Protein AF-A0A8P4JY77-F1 (afdb_monomer)

pLDDT: mean 80.83, std 24.13, range [29.78, 98.88]

Organism: Dicentrarchus labrax (NCBI:txid13489)

Structure (mmCIF, N/CA/C/O backbone):
data_AF-A0A8P4JY77-F1
#
_entry.id   AF-A0A8P4JY77-F1
#
loop_
_atom_site.group_PDB
_atom_site.id
_atom_site.type_symbol
_atom_site.label_atom_id
_atom_site.label_alt_id
_atom_site.label_comp_id
_atom_site.label_asym_id
_atom_site.label_entity_id
_atom_site.label_seq_id
_atom_site.pdbx_PDB_ins_code
_atom_site.Cartn_x
_atom_site.Cartn_y
_atom_site.Cartn_z
_atom_site.occupancy
_atom_site.B_iso_or_equiv
_atom_site.auth_seq_id
_atom_site.auth_comp_id
_atom_site.auth_asym_id
_atom_site.auth_atom_id
_atom_site.pdbx_PDB_model_num
ATOM 1 N N . MET A 1 1 ? 42.150 36.068 51.572 1.00 40.19 1 MET A N 1
ATOM 2 C CA . MET A 1 1 ? 40.800 35.710 52.060 1.00 40.19 1 MET A CA 1
ATOM 3 C C . MET A 1 1 ? 40.036 35.076 50.903 1.00 40.19 1 MET A C 1
ATOM 5 O O . MET A 1 1 ? 40.040 35.679 49.844 1.00 40.19 1 MET A O 1
ATOM 9 N N . LEU A 1 2 ? 39.413 33.909 51.153 1.00 35.28 2 LEU A N 1
ATOM 10 C CA . LEU A 1 2 ? 38.403 33.189 50.334 1.00 35.28 2 LEU A CA 1
ATOM 11 C C . LEU A 1 2 ? 38.940 32.442 49.081 1.00 35.28 2 LEU A C 1
ATOM 13 O O . LEU A 1 2 ? 39.303 33.069 48.099 1.00 35.28 2 LEU A O 1
ATOM 17 N N . ARG A 1 3 ? 39.251 31.130 49.211 1.00 31.81 3 ARG A N 1
ATOM 18 C CA . ARG A 1 3 ? 38.499 29.912 48.753 1.00 31.81 3 ARG A CA 1
ATOM 19 C C . ARG A 1 3 ? 38.271 29.876 47.226 1.00 31.81 3 ARG A C 1
ATOM 21 O O . ARG A 1 3 ? 37.613 30.764 46.714 1.00 31.81 3 ARG A O 1
ATOM 28 N N . GLN A 1 4 ? 38.763 28.890 46.462 1.00 36.75 4 GLN A N 1
ATOM 29 C CA . GLN A 1 4 ? 38.420 27.448 46.483 1.00 36.75 4 GLN A CA 1
ATOM 30 C C . GLN A 1 4 ? 39.545 26.546 45.885 1.00 36.75 4 GLN A C 1
ATOM 32 O O . GLN A 1 4 ? 40.323 27.035 45.066 1.00 36.75 4 GLN A O 1
ATOM 37 N N . PRO A 1 5 ? 39.605 25.242 46.244 1.00 40.28 5 PRO A N 1
ATOM 38 C CA . PRO A 1 5 ? 40.368 24.174 45.569 1.00 40.28 5 PRO A CA 1
ATOM 39 C C . PRO A 1 5 ? 39.476 23.502 44.484 1.00 40.28 5 PRO A C 1
ATOM 41 O O . PRO A 1 5 ? 38.327 23.892 44.332 1.00 40.28 5 PRO A O 1
ATOM 44 N N . SER A 1 6 ? 39.836 22.515 43.665 1.00 32.78 6 SER A N 1
ATOM 45 C CA . SER A 1 6 ? 40.925 21.535 43.616 1.00 32.78 6 SER A CA 1
ATOM 46 C C . SER A 1 6 ? 41.030 21.003 42.185 1.00 32.78 6 SER A C 1
ATOM 48 O O . SER A 1 6 ? 40.034 20.840 41.481 1.00 32.78 6 SER A O 1
ATOM 50 N N . THR A 1 7 ? 42.258 20.686 41.812 1.00 34.75 7 THR A N 1
ATOM 51 C CA . THR A 1 7 ? 42.681 19.982 40.610 1.00 34.75 7 THR A CA 1
ATOM 52 C C . THR A 1 7 ? 42.229 18.521 40.564 1.00 34.75 7 THR A C 1
ATOM 54 O O . THR A 1 7 ? 42.202 17.822 41.572 1.00 34.75 7 THR A O 1
ATOM 57 N N . ASN A 1 8 ? 41.959 18.098 39.332 1.00 34.25 8 ASN A N 1
ATOM 58 C CA . ASN A 1 8 ? 42.071 16.762 38.750 1.00 34.25 8 ASN A CA 1
ATOM 59 C C . ASN A 1 8 ? 43.043 15.807 39.477 1.00 34.25 8 ASN A C 1
ATOM 61 O O . ASN A 1 8 ? 44.207 16.169 39.646 1.00 34.25 8 ASN A O 1
ATOM 65 N N . ILE A 1 9 ? 42.606 14.582 39.800 1.00 30.89 9 ILE A N 1
ATOM 66 C CA . ILE A 1 9 ? 43.494 13.419 39.977 1.00 30.89 9 ILE A CA 1
ATOM 67 C C . ILE A 1 9 ? 42.785 12.164 39.446 1.00 30.89 9 ILE A C 1
ATOM 69 O O . ILE A 1 9 ? 41.729 11.767 39.933 1.00 30.89 9 ILE A O 1
ATOM 73 N N . TYR A 1 10 ? 43.410 11.556 38.441 1.00 29.78 10 TYR A N 1
ATOM 74 C CA . TYR A 1 10 ? 43.212 10.183 37.985 1.00 29.78 10 TYR A CA 1
ATOM 75 C C . TYR A 1 10 ? 44.018 9.252 38.901 1.00 29.78 10 TYR A C 1
ATOM 77 O O . TYR A 1 10 ? 45.207 9.505 39.079 1.00 29.78 10 TYR A O 1
ATOM 85 N N . SER A 1 11 ? 43.428 8.164 39.400 1.00 31.08 11 SER A N 1
ATOM 86 C CA . SER A 1 11 ? 44.141 6.889 39.597 1.00 31.08 11 SER A CA 1
ATOM 87 C C . SER A 1 11 ? 43.175 5.765 39.987 1.00 31.08 11 SER A C 1
ATOM 89 O O . SER A 1 11 ? 42.566 5.809 41.052 1.00 31.08 11 SER A O 1
ATOM 91 N N . ASP A 1 12 ? 43.070 4.788 39.089 1.00 34.31 12 ASP A N 1
ATOM 92 C CA . ASP A 1 12 ? 43.033 3.339 39.322 1.00 34.31 12 ASP A CA 1
ATOM 93 C C . ASP A 1 12 ? 42.360 2.757 40.578 1.00 34.31 12 ASP A C 1
ATOM 95 O O . ASP A 1 12 ? 42.829 2.887 41.708 1.00 34.31 12 ASP A O 1
ATOM 99 N N . SER A 1 13 ? 41.337 1.933 40.341 1.00 32.25 13 SER A N 1
ATOM 100 C CA . SER A 1 13 ? 41.157 0.655 41.051 1.00 32.25 13 SER A CA 1
ATOM 101 C C . SER A 1 13 ? 40.191 -0.230 40.267 1.00 32.25 13 SER A C 1
ATOM 103 O O . SER A 1 13 ? 38.975 -0.215 40.445 1.00 32.25 13 SER A O 1
ATOM 105 N N . ASN A 1 14 ? 40.768 -1.010 39.360 1.00 35.00 14 ASN A N 1
ATOM 106 C CA . ASN A 1 14 ? 40.122 -2.139 38.717 1.00 35.00 14 ASN A CA 1
ATOM 107 C C . ASN A 1 14 ? 40.290 -3.354 39.647 1.00 35.00 14 ASN A C 1
ATOM 109 O O . ASN A 1 14 ? 41.398 -3.877 39.762 1.00 35.00 14 ASN A O 1
ATOM 113 N N . GLN A 1 15 ? 39.231 -3.800 40.333 1.00 35.06 15 GLN A N 1
ATOM 114 C CA . GLN A 1 15 ? 39.244 -5.116 40.980 1.00 35.06 15 GLN A CA 1
ATOM 115 C C . GLN A 1 15 ? 37.841 -5.751 41.049 1.00 35.06 15 GLN A C 1
ATOM 117 O O . GLN A 1 15 ? 36.968 -5.316 41.790 1.00 35.06 15 GLN A O 1
ATOM 122 N N . GLU A 1 16 ? 37.690 -6.808 40.245 1.00 35.12 16 GLU A N 1
ATOM 123 C CA . GLU A 1 16 ? 36.755 -7.940 40.348 1.00 35.12 16 GLU A CA 1
ATOM 124 C C . GLU A 1 16 ? 35.234 -7.678 40.409 1.00 35.12 16 GLU A C 1
ATOM 126 O O . GLU A 1 16 ? 34.596 -7.786 41.454 1.00 35.12 16 GLU A O 1
ATOM 131 N N . LEU A 1 17 ? 34.599 -7.552 39.237 1.00 34.88 17 LEU A N 1
ATOM 132 C CA . LEU A 1 17 ? 33.196 -7.950 39.060 1.00 34.88 17 LEU A CA 1
ATOM 133 C C . LEU A 1 17 ? 33.128 -9.457 38.772 1.00 34.88 17 LEU A C 1
ATOM 135 O O . LEU A 1 17 ? 33.241 -9.897 37.628 1.00 34.88 17 LEU A O 1
ATOM 139 N N . ARG A 1 18 ? 32.945 -10.264 39.822 1.00 35.47 18 ARG A N 1
ATOM 140 C CA . ARG A 1 18 ? 32.553 -11.672 39.675 1.00 35.47 18 ARG A CA 1
ATOM 141 C C . ARG A 1 18 ? 31.059 -11.749 39.364 1.00 35.47 18 ARG A C 1
ATOM 143 O O . ARG A 1 18 ? 30.228 -11.251 40.118 1.00 35.47 18 ARG A O 1
ATOM 150 N N . HIS A 1 19 ? 30.735 -12.400 38.252 1.00 43.53 19 HIS A N 1
ATOM 151 C CA . HIS A 1 19 ? 29.379 -12.769 37.861 1.00 43.53 19 HIS A CA 1
ATOM 152 C C . HIS A 1 19 ? 28.729 -13.678 38.915 1.00 43.53 19 HIS A C 1
ATOM 154 O O . HIS A 1 19 ? 29.210 -14.782 39.164 1.00 43.53 19 HIS A O 1
ATOM 160 N N . LEU A 1 20 ? 27.602 -13.245 39.482 1.00 38.75 20 LEU A N 1
ATOM 161 C CA . LEU A 1 20 ? 26.658 -14.115 40.185 1.00 38.75 20 LEU A CA 1
ATOM 162 C C . LEU A 1 20 ? 25.374 -14.222 39.347 1.00 38.75 20 LEU A C 1
ATOM 164 O O . LEU A 1 20 ? 24.858 -13.192 38.902 1.00 38.75 20 LEU A O 1
ATOM 168 N N . PRO A 1 21 ? 24.852 -15.435 39.094 1.00 40.44 21 PRO A N 1
ATOM 169 C CA . PRO A 1 21 ? 23.632 -15.614 38.324 1.00 40.44 21 PRO A CA 1
ATOM 170 C C . PRO A 1 21 ? 22.421 -15.181 39.159 1.00 40.44 21 PRO A C 1
ATOM 172 O O . PRO A 1 21 ? 22.172 -15.708 40.241 1.00 40.44 21 PRO A O 1
ATOM 175 N N . MET A 1 22 ? 21.645 -14.230 38.639 1.00 44.88 22 MET A N 1
ATOM 176 C CA . MET A 1 22 ? 20.305 -13.929 39.144 1.00 44.88 22 MET A CA 1
ATOM 177 C C . MET A 1 22 ? 19.385 -15.107 38.812 1.00 44.88 22 MET A C 1
ATOM 179 O O . MET A 1 22 ? 18.996 -15.293 37.659 1.00 44.88 22 MET A O 1
ATOM 183 N N . THR A 1 23 ? 19.059 -15.928 39.809 1.00 53.56 23 THR A N 1
ATOM 184 C CA . THR A 1 23 ? 18.056 -16.989 39.671 1.00 53.56 23 THR A CA 1
ATOM 185 C C . THR A 1 23 ? 16.639 -16.417 39.775 1.00 53.56 23 THR A C 1
ATOM 187 O O . THR A 1 23 ? 16.399 -15.384 40.405 1.00 53.56 23 THR A O 1
ATOM 190 N N . CYS A 1 24 ? 15.694 -17.117 39.140 1.00 47.47 24 CYS A N 1
ATOM 191 C CA . CYS A 1 24 ? 14.278 -16.756 38.984 1.00 47.47 24 CYS A CA 1
ATOM 192 C C . CYS A 1 24 ? 13.539 -16.477 40.315 1.00 47.47 24 CYS A C 1
ATOM 194 O O . CYS A 1 24 ? 12.505 -15.810 40.329 1.00 47.47 24 CYS A O 1
ATOM 196 N N . ASP A 1 25 ? 14.096 -16.920 41.442 1.00 45.31 25 ASP A N 1
ATOM 197 C CA . ASP A 1 25 ? 13.466 -16.853 42.763 1.00 45.31 25 ASP A CA 1
ATOM 198 C C . ASP A 1 25 ? 13.405 -15.432 43.351 1.00 45.31 25 ASP A C 1
ATOM 200 O O . ASP A 1 25 ? 12.504 -15.117 44.131 1.00 45.31 25 ASP A O 1
ATOM 204 N N . HIS A 1 26 ? 14.297 -14.525 42.935 1.00 45.84 26 HIS A N 1
ATOM 205 C CA . HIS A 1 26 ? 14.316 -13.150 43.456 1.00 45.84 26 HIS A CA 1
ATOM 206 C C . HIS A 1 26 ? 13.181 -12.266 42.904 1.00 45.84 26 HIS A C 1
ATOM 208 O O . HIS A 1 26 ? 12.737 -11.337 43.580 1.00 45.84 26 HIS A O 1
ATOM 214 N N . LEU A 1 27 ? 12.651 -12.574 41.714 1.00 49.12 27 LEU A N 1
ATOM 215 C CA . LEU A 1 27 ? 11.509 -11.852 41.135 1.00 49.12 27 LEU A CA 1
ATOM 216 C C . LEU A 1 27 ? 10.183 -12.225 41.817 1.00 49.12 27 LEU A C 1
ATOM 218 O O . LEU A 1 27 ? 9.314 -11.368 41.990 1.00 49.12 27 LEU A O 1
ATOM 222 N N . ALA A 1 28 ? 10.042 -13.475 42.265 1.00 48.69 28 ALA A N 1
ATOM 223 C CA . ALA A 1 28 ? 8.848 -13.938 42.970 1.00 48.69 28 ALA A CA 1
ATOM 224 C C . ALA A 1 28 ? 8.685 -13.260 44.344 1.00 48.69 28 ALA A C 1
ATOM 226 O O . ALA A 1 28 ? 7.575 -12.882 44.723 1.00 48.69 28 ALA A O 1
ATOM 227 N N . ALA A 1 29 ? 9.791 -13.028 45.061 1.00 47.81 29 ALA A N 1
ATOM 228 C CA . ALA A 1 29 ? 9.774 -12.355 46.361 1.00 47.81 29 ALA A CA 1
ATOM 229 C C . ALA A 1 29 ? 9.393 -10.863 46.257 1.00 47.81 29 ALA A C 1
ATOM 231 O O . ALA A 1 29 ? 8.623 -10.362 47.081 1.00 47.81 29 ALA A O 1
ATOM 232 N N . ALA A 1 30 ? 9.859 -10.165 45.214 1.00 47.31 30 ALA A N 1
ATOM 233 C CA . ALA A 1 30 ? 9.509 -8.763 44.966 1.00 47.31 30 ALA A CA 1
ATOM 234 C C . ALA A 1 30 ? 8.025 -8.582 44.583 1.00 47.31 30 ALA A C 1
ATOM 236 O O . ALA A 1 30 ? 7.381 -7.626 45.019 1.00 47.31 30 ALA A O 1
ATOM 237 N N . LEU A 1 31 ? 7.453 -9.530 43.830 1.00 49.31 31 LEU A N 1
ATOM 238 C CA . LEU A 1 31 ? 6.024 -9.544 43.496 1.00 49.31 31 LEU A CA 1
ATOM 239 C C . LEU A 1 31 ? 5.143 -9.908 44.702 1.00 49.31 31 LEU A C 1
ATOM 241 O O . LEU A 1 31 ? 4.069 -9.332 44.871 1.00 49.31 31 LEU A O 1
ATOM 245 N N . GLY A 1 32 ? 5.604 -10.810 45.574 1.00 45.75 32 GLY A N 1
ATOM 246 C CA . GLY A 1 32 ? 4.870 -11.221 46.774 1.00 45.75 32 GLY A CA 1
ATOM 247 C C . GLY A 1 32 ? 4.683 -10.099 47.802 1.00 45.75 32 GLY A C 1
ATOM 248 O O . GLY A 1 32 ? 3.614 -9.983 48.401 1.00 45.75 32 GLY A O 1
ATOM 249 N N . TYR A 1 33 ? 5.681 -9.225 47.974 1.00 40.34 33 TYR A N 1
ATOM 250 C CA . TYR A 1 33 ? 5.621 -8.153 48.977 1.00 40.34 33 TYR A CA 1
ATOM 251 C C . TYR A 1 33 ? 4.754 -6.958 48.537 1.00 40.34 33 TYR A C 1
ATOM 253 O O . TYR A 1 33 ? 4.095 -6.331 49.367 1.00 40.34 33 TYR A O 1
ATOM 261 N N . TYR A 1 34 ? 4.668 -6.682 47.230 1.00 39.00 34 TYR A N 1
ATOM 262 C CA . TYR A 1 34 ? 3.860 -5.579 46.684 1.00 39.00 34 TYR A CA 1
ATOM 263 C C . TYR A 1 34 ? 2.340 -5.837 46.761 1.00 39.00 34 TYR A C 1
ATOM 265 O O . TYR A 1 34 ? 1.532 -4.910 46.716 1.00 39.00 34 TYR A O 1
ATOM 273 N N . ILE A 1 35 ? 1.920 -7.099 46.908 1.00 46.00 35 ILE A N 1
ATOM 274 C CA . ILE A 1 35 ? 0.499 -7.484 46.958 1.00 46.00 35 ILE A CA 1
ATOM 275 C C . ILE A 1 35 ? -0.110 -7.274 48.360 1.00 46.00 35 ILE A C 1
ATOM 277 O O . ILE A 1 35 ? -1.325 -7.075 48.463 1.00 46.00 35 ILE A O 1
ATOM 281 N N . SER A 1 36 ? 0.714 -7.253 49.416 1.00 40.62 36 SER A N 1
ATOM 282 C CA . SER A 1 36 ? 0.267 -7.265 50.820 1.00 40.62 36 SER A CA 1
ATOM 283 C C . SER A 1 36 ? -0.286 -5.921 51.327 1.00 40.62 36 SER A C 1
ATOM 285 O O . SER A 1 36 ? -1.186 -5.903 52.163 1.00 40.62 36 SER A O 1
ATOM 287 N N . THR A 1 37 ? 0.178 -4.778 50.809 1.00 37.84 37 THR A N 1
ATOM 288 C CA . THR A 1 37 ? -0.091 -3.471 51.448 1.00 37.84 37 THR A CA 1
ATOM 289 C C . THR A 1 37 ? -1.206 -2.628 50.823 1.00 37.84 37 THR A C 1
ATOM 291 O O . THR A 1 37 ? -1.661 -1.683 51.458 1.00 37.84 37 THR A O 1
ATOM 294 N N . ASN A 1 38 ? -1.732 -2.976 49.643 1.00 39.03 38 ASN A N 1
ATOM 295 C CA . ASN A 1 38 ? -2.816 -2.215 49.002 1.00 39.03 38 ASN A CA 1
ATOM 296 C C . ASN A 1 38 ? -4.164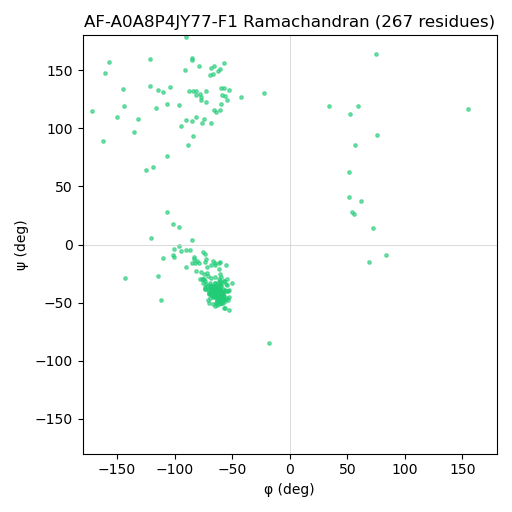 -2.949 49.079 1.00 39.03 38 ASN A C 1
ATOM 298 O O . ASN A 1 38 ? -4.657 -3.518 48.102 1.00 39.03 38 ASN A O 1
ATOM 302 N N . SER A 1 39 ? -4.775 -2.919 50.265 1.00 39.78 39 SER A N 1
ATOM 303 C CA . SER A 1 39 ? -6.190 -3.242 50.467 1.00 39.78 39 SER A CA 1
ATOM 304 C C . SER A 1 39 ? -7.035 -1.978 50.281 1.00 39.78 39 SER A C 1
ATOM 306 O O . SER A 1 39 ? -7.374 -1.302 51.249 1.00 39.78 39 SER A O 1
ATOM 308 N N . ILE A 1 40 ? -7.399 -1.666 49.036 1.00 44.53 40 ILE A N 1
ATOM 309 C CA . ILE A 1 40 ? -8.434 -0.670 48.729 1.00 44.53 40 ILE A CA 1
ATOM 310 C C . ILE A 1 40 ? -9.579 -1.401 48.027 1.00 44.53 40 ILE A C 1
ATOM 312 O O . ILE A 1 40 ? -9.399 -2.005 46.970 1.00 44.53 40 ILE A O 1
ATOM 316 N N . ARG A 1 41 ? -10.759 -1.389 48.659 1.00 42.03 41 ARG A N 1
ATOM 317 C CA . ARG A 1 41 ? -11.999 -1.931 48.094 1.00 42.03 41 ARG A CA 1
ATOM 318 C C . ARG A 1 41 ? -12.395 -1.090 46.881 1.00 42.03 41 ARG A C 1
ATOM 320 O O . ARG A 1 41 ? -12.739 0.076 47.038 1.00 42.03 41 ARG A O 1
ATOM 327 N N . VAL A 1 42 ? -12.401 -1.699 45.699 1.00 45.88 42 VAL A N 1
ATOM 328 C CA . VAL A 1 42 ? -13.070 -1.165 44.506 1.00 45.88 42 VAL A CA 1
ATOM 329 C C . VAL A 1 42 ? -14.209 -2.120 44.146 1.00 45.88 42 VAL A C 1
ATOM 331 O O . VAL A 1 42 ? -14.050 -3.338 44.186 1.00 45.88 42 VAL A O 1
ATOM 334 N N . ASN A 1 43 ? -15.378 -1.540 43.886 1.00 45.00 43 ASN A N 1
ATOM 335 C CA . ASN A 1 43 ? -16.679 -2.177 43.694 1.00 45.00 43 ASN A CA 1
ATOM 336 C C . ASN A 1 43 ? -16.673 -3.464 42.840 1.00 45.00 43 ASN A C 1
ATOM 338 O O . ASN A 1 43 ? -16.264 -3.458 41.683 1.00 45.00 43 ASN A O 1
ATOM 342 N N . GLY A 1 44 ? -17.248 -4.536 43.394 1.00 50.06 44 GLY A N 1
ATOM 343 C CA . GLY A 1 44 ? -18.026 -5.559 42.675 1.00 50.06 44 GLY A CA 1
ATOM 344 C C . GLY A 1 44 ? -17.329 -6.522 41.702 1.00 50.06 44 GLY A C 1
ATOM 345 O O . GLY A 1 44 ? -17.927 -7.545 41.381 1.00 50.06 44 GLY A O 1
ATOM 346 N N . ARG A 1 45 ? -16.094 -6.275 41.254 1.00 55.09 45 ARG A N 1
ATOM 347 C CA . ARG A 1 45 ? -15.305 -7.234 40.457 1.00 55.09 45 ARG A CA 1
ATOM 348 C C . ARG A 1 45 ? -14.192 -7.833 41.310 1.00 55.09 45 ARG A C 1
ATOM 350 O O . ARG A 1 45 ? -13.345 -7.119 41.839 1.00 55.09 45 ARG A O 1
ATOM 357 N N . THR A 1 46 ? -14.190 -9.156 41.454 1.00 54.12 46 THR A N 1
ATOM 358 C CA . THR A 1 46 ? -13.164 -9.901 42.195 1.00 54.12 46 THR A CA 1
ATOM 359 C C . THR A 1 46 ? -11.782 -9.575 41.619 1.00 54.12 46 THR A C 1
ATOM 361 O O . THR A 1 46 ? -11.575 -9.699 40.414 1.00 54.12 46 THR A O 1
ATOM 364 N N . ARG A 1 47 ? -10.820 -9.177 42.465 1.00 61.16 47 ARG A N 1
ATOM 365 C CA . ARG A 1 47 ? -9.452 -8.762 42.075 1.00 61.16 47 ARG A CA 1
ATOM 366 C C . ARG A 1 47 ? -8.764 -9.768 41.136 1.00 61.16 47 ARG A C 1
ATOM 368 O O . ARG A 1 47 ? -8.062 -9.351 40.226 1.00 61.16 47 ARG A O 1
ATOM 375 N N . MET A 1 48 ? -9.048 -11.064 41.300 1.00 60.16 48 MET A N 1
ATOM 376 C CA . MET A 1 48 ? -8.579 -12.138 40.413 1.00 60.16 48 MET A CA 1
ATOM 377 C C . MET A 1 48 ? -9.109 -12.034 38.973 1.00 60.16 48 MET A C 1
ATOM 379 O O . MET A 1 48 ? -8.349 -12.238 38.030 1.00 60.16 48 MET A O 1
ATOM 383 N N . ALA A 1 49 ? -10.385 -11.684 38.786 1.00 57.50 49 ALA A N 1
ATOM 384 C CA . ALA A 1 49 ? -10.977 -11.512 37.460 1.00 57.50 49 ALA A CA 1
ATOM 385 C C . ALA A 1 49 ? -10.353 -10.310 36.738 1.00 57.50 49 ALA A C 1
ATOM 387 O O . ALA A 1 49 ? -9.957 -10.436 35.587 1.00 57.50 49 ALA A O 1
ATOM 388 N N . ALA A 1 50 ? -10.147 -9.194 37.448 1.00 60.84 50 ALA A N 1
ATOM 389 C CA . ALA A 1 50 ? -9.455 -8.028 36.899 1.00 60.84 50 ALA A CA 1
ATOM 390 C C . ALA A 1 50 ? -7.992 -8.341 36.526 1.00 60.84 50 ALA A C 1
ATOM 392 O O . ALA A 1 50 ? -7.517 -7.919 35.473 1.00 60.84 50 ALA A O 1
ATOM 393 N N . THR A 1 51 ? -7.274 -9.124 37.341 1.00 60.28 51 THR A N 1
ATOM 394 C CA . THR A 1 51 ? -5.901 -9.547 37.012 1.00 60.28 51 THR A CA 1
ATOM 395 C C . THR A 1 51 ? -5.846 -10.518 35.833 1.00 60.28 51 THR A C 1
ATOM 397 O O . THR A 1 51 ? -4.938 -10.411 35.015 1.00 60.28 51 THR A O 1
ATOM 400 N N . MET A 1 52 ? -6.815 -11.432 35.702 1.00 60.34 52 MET A N 1
ATOM 401 C CA . MET A 1 52 ? -6.891 -12.362 34.568 1.00 60.34 52 MET A CA 1
ATOM 402 C C . MET A 1 52 ? -7.293 -11.652 33.270 1.00 60.34 52 MET A C 1
ATOM 404 O O . MET A 1 52 ? -6.712 -11.932 32.228 1.00 60.34 52 MET A O 1
ATOM 408 N N . GLU A 1 53 ? -8.217 -10.692 33.336 1.00 67.12 53 GLU A N 1
ATOM 409 C CA . GLU A 1 53 ? -8.615 -9.837 32.209 1.00 67.12 53 GLU A CA 1
ATOM 410 C C . GLU A 1 53 ? -7.438 -8.970 31.732 1.00 67.12 53 GLU A C 1
ATOM 412 O O . GLU A 1 53 ? -7.170 -8.879 30.535 1.00 67.12 53 GLU A O 1
ATOM 417 N N . THR A 1 54 ? -6.648 -8.433 32.668 1.00 69.62 54 THR A N 1
ATOM 418 C CA . THR A 1 54 ? -5.420 -7.684 32.353 1.00 69.62 54 THR A CA 1
ATOM 419 C C . THR A 1 54 ? -4.345 -8.587 31.733 1.00 69.62 54 THR A C 1
ATOM 421 O O . THR A 1 54 ? -3.730 -8.216 30.736 1.00 69.62 54 THR A O 1
ATOM 424 N N . ALA A 1 55 ? -4.131 -9.793 32.272 1.00 64.62 55 ALA A N 1
ATOM 425 C CA . ALA A 1 55 ? -3.152 -10.746 31.741 1.00 64.62 55 ALA A CA 1
ATOM 426 C C . ALA A 1 55 ? -3.532 -11.266 30.342 1.00 64.62 55 ALA A C 1
ATOM 428 O O . ALA A 1 55 ? -2.671 -11.355 29.465 1.00 64.62 55 ALA A O 1
ATOM 429 N N . ALA A 1 56 ? -4.818 -11.548 30.107 1.00 70.81 56 ALA A N 1
ATOM 430 C CA . ALA A 1 56 ? -5.339 -11.901 28.788 1.00 70.81 56 ALA A CA 1
ATOM 431 C C . ALA A 1 56 ? -5.187 -10.735 27.797 1.00 70.81 56 ALA A C 1
ATOM 433 O O . ALA A 1 56 ? -4.746 -10.944 26.670 1.00 70.81 56 ALA A O 1
ATOM 434 N N . GLY A 1 57 ? -5.454 -9.498 28.233 1.00 77.69 57 GLY A N 1
ATOM 435 C CA . GLY A 1 57 ? -5.229 -8.294 27.428 1.00 77.69 57 GLY A CA 1
ATOM 436 C C . GLY A 1 57 ? -3.765 -8.114 27.008 1.00 77.69 57 GLY A C 1
ATOM 437 O O . GLY A 1 57 ? -3.488 -7.858 25.837 1.00 77.69 57 GLY A O 1
ATOM 438 N N . VAL A 1 58 ? -2.815 -8.318 27.928 1.00 80.25 58 VAL A N 1
ATOM 439 C CA . VAL A 1 58 ? -1.372 -8.261 27.623 1.00 80.25 58 VAL A CA 1
ATOM 440 C C . VAL A 1 58 ? -0.958 -9.382 26.665 1.00 80.25 58 VAL A C 1
ATOM 442 O O . VAL A 1 58 ? -0.194 -9.138 25.730 1.00 80.25 58 VAL A O 1
ATOM 445 N N . SER A 1 59 ? -1.478 -10.598 26.857 1.00 87.50 59 SER A N 1
ATOM 446 C CA . SER A 1 59 ? -1.204 -11.732 25.967 1.00 87.50 59 SER A CA 1
ATOM 447 C C . SER A 1 59 ? -1.718 -11.481 24.543 1.00 87.50 59 SER A C 1
ATOM 449 O O . SER A 1 59 ? -0.971 -11.687 23.584 1.00 87.50 59 SER A O 1
ATOM 451 N N . ASN A 1 60 ? -2.935 -10.946 24.401 1.00 93.56 60 ASN A N 1
ATOM 452 C CA . ASN A 1 60 ? -3.524 -10.616 23.103 1.00 93.56 60 ASN A CA 1
ATOM 453 C C . ASN A 1 60 ? -2.768 -9.487 22.393 1.00 93.56 60 ASN A C 1
ATOM 455 O O . ASN A 1 60 ? -2.479 -9.600 21.204 1.00 93.56 60 ASN A O 1
ATOM 459 N N . MET A 1 61 ? -2.374 -8.436 23.119 1.00 94.62 61 MET A N 1
ATOM 460 C CA . MET A 1 61 ? -1.565 -7.354 22.551 1.00 94.62 61 MET A CA 1
ATOM 461 C C . MET A 1 61 ? -0.203 -7.866 22.066 1.00 94.62 61 MET A C 1
ATOM 463 O O . MET A 1 61 ? 0.240 -7.526 20.972 1.00 94.62 61 MET A O 1
ATOM 467 N N . LEU A 1 62 ? 0.458 -8.736 22.838 1.00 95.94 62 LEU A N 1
ATOM 468 C CA . LEU A 1 62 ? 1.708 -9.359 22.401 1.00 95.94 62 LEU A CA 1
ATOM 469 C C . LEU A 1 62 ? 1.502 -10.223 21.148 1.00 95.94 62 LEU A C 1
ATOM 471 O O . LEU A 1 62 ? 2.350 -10.214 20.257 1.00 95.94 62 LEU A O 1
ATOM 475 N N . GLN A 1 63 ? 0.390 -10.957 21.064 1.00 97.44 63 GLN A N 1
ATOM 476 C CA . GLN A 1 63 ? 0.050 -11.745 19.881 1.00 97.44 63 GLN A CA 1
ATOM 477 C C . GLN A 1 63 ? -0.174 -10.853 18.653 1.00 97.44 63 GLN A C 1
ATOM 479 O O . GLN A 1 63 ? 0.377 -11.142 17.593 1.00 97.44 63 GLN A O 1
ATOM 484 N N . PHE A 1 64 ? -0.900 -9.744 18.805 1.00 97.88 64 PHE A N 1
ATOM 485 C CA . PHE A 1 64 ? -1.087 -8.742 17.754 1.00 97.88 64 PHE A CA 1
ATOM 486 C C . PHE A 1 64 ? 0.258 -8.203 17.247 1.00 97.88 64 PHE A C 1
ATOM 488 O O . PHE A 1 64 ? 0.538 -8.249 16.050 1.00 97.88 64 PHE A O 1
ATOM 495 N N . MET A 1 65 ? 1.152 -7.806 18.159 1.00 98.06 65 MET A N 1
ATOM 496 C CA . MET A 1 65 ? 2.491 -7.317 17.806 1.00 98.06 65 MET A CA 1
ATOM 497 C C . MET A 1 65 ? 3.341 -8.380 17.091 1.00 98.06 65 MET A C 1
ATOM 499 O O . MET A 1 65 ? 4.080 -8.065 16.157 1.00 98.06 65 MET A O 1
ATOM 503 N N . LYS A 1 66 ? 3.234 -9.654 17.492 1.00 98.12 66 LYS A N 1
ATOM 504 C CA . LYS A 1 66 ? 3.921 -10.774 16.825 1.00 98.12 66 LYS A CA 1
ATOM 505 C C . LYS A 1 66 ? 3.393 -11.041 15.418 1.00 98.12 66 LYS A C 1
ATOM 507 O O . LYS A 1 66 ? 4.187 -11.434 14.561 1.00 98.12 66 LYS A O 1
ATOM 512 N N . LEU A 1 67 ? 2.089 -10.870 15.198 1.00 98.38 67 LEU A N 1
ATOM 513 C CA . LEU A 1 67 ? 1.467 -11.020 13.886 1.00 98.38 67 LEU A CA 1
ATOM 514 C C . LEU A 1 67 ? 1.893 -9.883 12.957 1.00 98.38 67 LEU A C 1
ATOM 516 O O . LEU A 1 67 ? 2.460 -10.167 11.911 1.00 98.38 67 LEU A O 1
ATOM 520 N N . ILE A 1 68 ? 1.789 -8.620 13.381 1.00 97.69 68 ILE A N 1
ATOM 521 C CA . ILE A 1 68 ? 2.313 -7.484 12.599 1.00 97.69 68 ILE A CA 1
ATOM 522 C C . ILE A 1 68 ? 3.804 -7.664 12.294 1.00 97.69 68 ILE A C 1
ATOM 524 O O . ILE A 1 68 ? 4.258 -7.414 11.182 1.00 97.69 68 ILE A O 1
ATOM 528 N N . GLY A 1 69 ? 4.584 -8.173 13.253 1.00 98.62 69 GLY A N 1
ATOM 529 C CA . GLY A 1 69 ? 5.999 -8.476 13.047 1.00 98.62 69 GLY A CA 1
ATOM 530 C C . GLY A 1 69 ? 6.289 -9.512 11.949 1.00 98.62 69 GLY A C 1
ATOM 531 O O . GLY A 1 69 ? 7.440 -9.611 11.521 1.00 98.62 69 GLY A O 1
ATOM 532 N N . GLN A 1 70 ? 5.297 -10.281 11.483 1.00 98.69 70 GLN A N 1
ATOM 533 C CA . GLN A 1 70 ? 5.448 -11.169 10.324 1.00 98.69 70 GLN A CA 1
ATOM 534 C C . GLN A 1 70 ? 5.612 -10.387 9.019 1.00 98.69 70 GLN A C 1
ATOM 536 O O . GLN A 1 70 ? 6.324 -10.875 8.150 1.00 98.69 70 GLN A O 1
ATOM 541 N N . LEU A 1 71 ? 5.052 -9.175 8.900 1.00 98.75 71 LEU A N 1
ATOM 542 C CA . LEU A 1 71 ? 5.130 -8.352 7.681 1.00 98.75 71 LEU A CA 1
ATOM 543 C C . LEU A 1 71 ? 6.574 -8.067 7.259 1.00 98.75 71 LEU A C 1
ATOM 545 O O . LEU A 1 71 ? 6.873 -8.057 6.074 1.00 98.75 71 LEU A O 1
ATOM 549 N N . LYS A 1 72 ? 7.497 -7.979 8.225 1.00 98.75 72 LYS A N 1
ATOM 550 C CA . LYS A 1 72 ? 8.950 -7.847 7.997 1.00 98.75 72 LYS A CA 1
ATOM 551 C C . LYS A 1 72 ? 9.575 -9.026 7.247 1.00 98.75 72 LYS A C 1
ATOM 553 O O . LYS A 1 72 ? 10.729 -8.966 6.840 1.00 98.75 72 LYS A O 1
ATOM 558 N N . ARG A 1 73 ? 8.859 -10.147 7.168 1.00 98.62 73 ARG A N 1
ATOM 559 C CA . ARG A 1 73 ? 9.277 -11.403 6.536 1.00 98.62 73 ARG A CA 1
ATOM 560 C C . ARG A 1 73 ? 8.344 -11.822 5.402 1.00 98.62 73 ARG A C 1
ATOM 562 O O . ARG A 1 73 ? 8.541 -12.904 4.858 1.00 98.62 73 ARG A O 1
ATOM 569 N N . VAL A 1 74 ? 7.366 -10.989 5.048 1.00 98.62 74 VAL A N 1
ATOM 570 C CA . VAL A 1 74 ? 6.572 -11.143 3.828 1.00 98.62 74 VAL A CA 1
ATOM 571 C C . VAL A 1 74 ? 7.244 -10.275 2.763 1.00 98.62 74 VAL A C 1
ATOM 573 O O . VAL A 1 74 ? 7.140 -9.052 2.850 1.00 98.62 74 VAL A O 1
ATOM 576 N N . PRO A 1 75 ? 8.015 -10.854 1.826 1.00 98.62 75 PRO A N 1
ATOM 577 C CA . PRO A 1 75 ? 8.549 -10.088 0.709 1.00 98.62 75 PRO A CA 1
ATOM 578 C C . PRO A 1 75 ? 7.411 -9.691 -0.232 1.00 98.62 75 PRO A C 1
ATOM 580 O O . PRO A 1 75 ? 6.495 -10.487 -0.439 1.00 98.62 75 PRO A O 1
ATOM 583 N N . ARG A 1 76 ? 7.500 -8.510 -0.846 1.00 98.69 76 ARG A N 1
ATOM 584 C CA . ARG A 1 76 ? 6.535 -8.089 -1.871 1.00 98.69 76 ARG A CA 1
ATOM 585 C C . ARG A 1 76 ? 6.629 -9.012 -3.096 1.00 98.69 76 ARG A C 1
ATOM 587 O O . ARG A 1 76 ? 7.653 -9.071 -3.788 1.00 98.69 76 ARG A O 1
ATOM 594 N N . THR A 1 77 ? 5.566 -9.766 -3.351 1.00 98.44 77 THR A N 1
ATOM 595 C CA . THR A 1 77 ? 5.477 -10.885 -4.298 1.00 98.44 77 THR A CA 1
ATOM 596 C C . THR A 1 77 ? 5.739 -10.442 -5.734 1.00 98.44 77 THR A C 1
ATOM 598 O O . THR A 1 77 ? 6.392 -11.166 -6.491 1.00 98.44 77 THR A O 1
ATOM 601 N N . GLY A 1 78 ? 5.324 -9.225 -6.107 1.00 98.00 78 GLY A N 1
ATOM 602 C CA . GLY A 1 78 ? 5.621 -8.648 -7.423 1.00 98.00 78 GLY A CA 1
ATOM 603 C C . GLY A 1 78 ? 7.119 -8.672 -7.755 1.00 98.00 78 GLY A C 1
ATOM 604 O O . GLY A 1 78 ? 7.513 -9.121 -8.834 1.00 98.00 78 GLY A O 1
ATOM 605 N N . TRP A 1 79 ? 7.967 -8.290 -6.798 1.00 98.69 79 TRP A N 1
ATOM 606 C CA . TRP A 1 79 ? 9.425 -8.280 -6.953 1.00 98.69 79 TRP A CA 1
ATOM 607 C C . TRP A 1 79 ? 10.026 -9.686 -6.932 1.00 98.69 79 TRP A C 1
ATOM 609 O O . TRP A 1 79 ? 10.920 -9.989 -7.729 1.00 98.69 79 TRP A O 1
ATOM 619 N N . VAL A 1 80 ? 9.500 -10.571 -6.075 1.00 98.44 80 VAL A N 1
ATOM 620 C CA . VAL A 1 80 ? 9.896 -11.990 -6.023 1.00 98.44 80 VAL A CA 1
ATOM 621 C C . VAL A 1 80 ? 9.704 -12.643 -7.392 1.00 98.44 80 VAL A C 1
ATOM 623 O O . VAL A 1 80 ? 10.618 -13.288 -7.909 1.00 98.44 80 VAL A O 1
ATOM 626 N N . TYR A 1 81 ? 8.550 -12.421 -8.024 1.00 98.25 81 TYR A N 1
ATOM 627 C CA . TYR A 1 81 ? 8.228 -12.970 -9.343 1.00 98.25 81 TYR A CA 1
ATOM 628 C C . TYR A 1 81 ? 9.056 -12.381 -10.481 1.00 98.25 81 TYR A C 1
ATOM 630 O O . TYR A 1 81 ? 9.128 -12.986 -11.547 1.00 98.25 81 TYR A O 1
ATOM 638 N N . ARG A 1 82 ? 9.695 -11.227 -10.276 1.00 98.25 82 ARG A N 1
ATOM 639 C CA . ARG A 1 82 ? 10.652 -10.632 -11.221 1.00 98.25 82 ARG A CA 1
ATOM 640 C C . ARG A 1 82 ? 12.103 -10.848 -10.820 1.00 98.25 82 ARG A C 1
ATOM 642 O O . ARG A 1 82 ? 12.982 -10.152 -11.325 1.00 98.25 82 ARG A O 1
ATOM 649 N N . ASN A 1 83 ? 12.350 -11.814 -9.934 1.00 98.25 83 ASN A N 1
ATOM 650 C CA . ASN A 1 83 ? 13.678 -12.235 -9.499 1.00 98.25 83 ASN A CA 1
ATOM 651 C C . ASN A 1 83 ? 14.554 -11.087 -8.965 1.00 98.25 83 ASN A C 1
ATOM 653 O O . ASN A 1 83 ? 15.780 -11.172 -9.045 1.00 98.25 83 ASN A O 1
ATOM 657 N N . VAL A 1 84 ? 13.937 -10.035 -8.414 1.00 98.38 84 VAL A N 1
ATOM 658 C CA . VAL A 1 84 ? 14.659 -8.951 -7.736 1.00 98.38 84 VAL A CA 1
ATOM 659 C C . VAL A 1 84 ? 15.451 -9.541 -6.573 1.00 98.38 84 VAL A C 1
ATOM 661 O O . VAL A 1 84 ? 14.943 -10.360 -5.799 1.00 98.38 84 VAL A O 1
ATOM 664 N N . LYS A 1 85 ? 16.715 -9.142 -6.435 1.00 97.00 85 LYS A N 1
ATOM 665 C CA . LYS A 1 85 ? 17.550 -9.612 -5.323 1.00 97.00 85 LYS A CA 1
ATOM 666 C C . LYS A 1 85 ? 17.179 -8.884 -4.036 1.00 97.00 85 LYS A C 1
ATOM 668 O O . LYS A 1 85 ? 17.268 -7.667 -3.980 1.00 97.00 85 LYS A O 1
ATOM 673 N N . LYS A 1 86 ? 16.886 -9.647 -2.974 1.00 97.50 86 LYS A N 1
ATOM 674 C CA . LYS A 1 86 ? 16.505 -9.116 -1.647 1.00 97.50 86 LYS A CA 1
ATOM 675 C C . LYS A 1 86 ? 15.358 -8.091 -1.763 1.00 97.50 86 LYS A C 1
ATOM 677 O O . LYS A 1 86 ? 15.566 -6.924 -1.437 1.00 97.50 86 LYS A O 1
ATOM 682 N N . PRO A 1 87 ? 14.184 -8.521 -2.256 1.00 98.50 87 PRO A N 1
ATOM 683 C CA . PRO A 1 87 ? 13.041 -7.629 -2.374 1.00 98.50 87 PRO A CA 1
ATOM 684 C C . PRO A 1 87 ? 12.639 -7.093 -0.998 1.00 98.50 87 PRO A C 1
ATOM 686 O O . PRO A 1 87 ? 12.846 -7.760 0.021 1.00 98.50 87 PRO A O 1
ATOM 689 N N . GLU A 1 88 ? 12.070 -5.894 -0.992 1.00 98.75 88 GLU A N 1
ATOM 690 C CA . GLU A 1 88 ? 11.528 -5.247 0.195 1.00 98.75 88 GLU A CA 1
ATOM 691 C C . GLU A 1 88 ? 10.454 -6.115 0.862 1.00 98.75 88 GLU A C 1
ATOM 693 O O . GLU A 1 88 ? 9.806 -6.962 0.228 1.00 98.75 88 GLU A O 1
ATOM 698 N N . SER A 1 89 ? 10.254 -5.890 2.156 1.00 98.88 89 SER A N 1
ATOM 699 C CA . SER A 1 89 ? 9.125 -6.452 2.884 1.00 98.88 89 SER A CA 1
ATOM 700 C C . SER A 1 89 ? 7.877 -5.580 2.736 1.00 98.88 89 SER A C 1
ATOM 702 O O . SER A 1 89 ? 7.973 -4.376 2.510 1.00 98.88 89 SER A O 1
ATOM 704 N N . VAL A 1 90 ? 6.694 -6.150 2.968 1.00 98.81 90 VAL A N 1
ATOM 705 C CA . VAL A 1 90 ? 5.428 -5.388 3.018 1.00 98.81 90 VAL A CA 1
ATOM 706 C C . VAL A 1 90 ? 5.497 -4.245 4.041 1.00 98.81 90 VAL A C 1
ATOM 708 O O . VAL A 1 90 ? 4.947 -3.166 3.836 1.00 98.81 90 VAL A O 1
ATOM 711 N N . SER A 1 91 ? 6.225 -4.435 5.147 1.00 98.75 91 SER A N 1
ATOM 712 C CA . SER A 1 91 ? 6.416 -3.356 6.122 1.00 98.75 91 SER A CA 1
ATOM 713 C C . SER A 1 91 ? 7.330 -2.222 5.645 1.00 98.75 91 SER A C 1
ATOM 715 O O . SER A 1 91 ? 7.154 -1.103 6.123 1.00 98.75 91 SER A O 1
ATOM 717 N N . ASP A 1 92 ? 8.279 -2.479 4.739 1.00 98.88 92 ASP A N 1
ATOM 718 C CA . ASP A 1 92 ? 9.123 -1.425 4.152 1.00 98.88 92 ASP A CA 1
ATOM 719 C C . ASP A 1 92 ? 8.282 -0.534 3.224 1.00 98.88 92 ASP A C 1
ATOM 721 O O . ASP A 1 92 ? 8.286 0.691 3.378 1.00 98.88 92 ASP A O 1
ATOM 725 N N . HIS A 1 93 ? 7.463 -1.166 2.376 1.00 98.88 93 HIS A N 1
ATOM 726 C CA . HIS A 1 93 ? 6.473 -0.517 1.514 1.00 98.88 93 HIS A CA 1
ATOM 727 C C . HIS A 1 93 ? 5.543 0.416 2.315 1.00 98.88 93 HIS A C 1
ATOM 729 O O . HIS A 1 93 ? 5.496 1.631 2.092 1.00 98.88 93 HIS A O 1
ATOM 735 N N . MET A 1 94 ? 4.866 -0.118 3.342 1.00 98.81 94 MET A N 1
ATOM 736 C CA . MET A 1 94 ? 3.960 0.680 4.181 1.00 98.81 94 MET A CA 1
ATOM 737 C C . MET A 1 94 ? 4.679 1.806 4.939 1.00 98.81 94 MET A C 1
ATOM 739 O O . MET A 1 94 ? 4.101 2.874 5.159 1.00 98.81 94 MET A O 1
ATOM 743 N N . TYR A 1 95 ? 5.939 1.599 5.341 1.00 98.88 95 TYR A N 1
ATOM 744 C CA . TYR A 1 95 ? 6.733 2.647 5.980 1.00 98.88 95 TYR A CA 1
ATOM 745 C C . TYR A 1 95 ? 6.958 3.827 5.031 1.00 98.88 95 TYR A C 1
ATOM 747 O O . TYR A 1 95 ? 6.690 4.972 5.411 1.00 98.88 95 TYR A O 1
ATOM 755 N N . ARG A 1 96 ? 7.399 3.576 3.792 1.00 98.81 96 ARG A N 1
ATOM 756 C CA . ARG A 1 96 ? 7.628 4.661 2.832 1.00 98.81 96 ARG A CA 1
ATOM 757 C C . ARG A 1 96 ? 6.323 5.354 2.441 1.00 98.81 96 ARG A C 1
ATOM 759 O O . ARG A 1 96 ? 6.306 6.580 2.377 1.00 98.81 96 ARG A O 1
ATOM 766 N N . MET A 1 97 ? 5.209 4.632 2.325 1.00 98.69 97 MET A N 1
ATOM 767 C CA . MET A 1 97 ? 3.889 5.250 2.127 1.00 98.69 97 MET A CA 1
ATOM 768 C C . MET A 1 97 ? 3.459 6.166 3.283 1.00 98.69 97 MET A C 1
ATOM 770 O O . MET A 1 97 ? 2.900 7.244 3.055 1.00 98.69 97 MET A O 1
ATOM 774 N N . ALA A 1 98 ? 3.721 5.777 4.534 1.00 98.69 98 ALA A N 1
ATOM 775 C CA . ALA A 1 98 ? 3.459 6.634 5.690 1.00 98.69 98 ALA A CA 1
ATOM 776 C C . 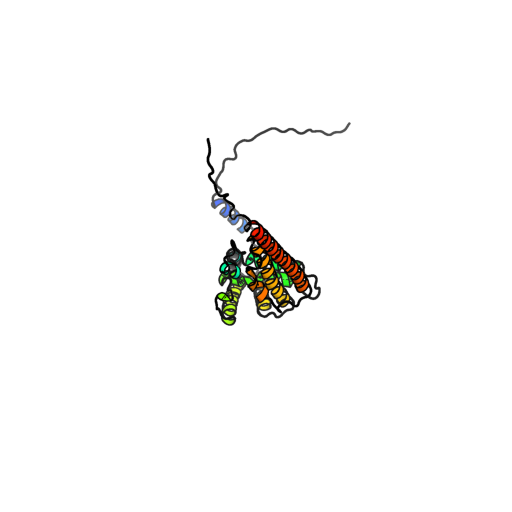ALA A 1 98 ? 4.334 7.901 5.654 1.00 98.69 98 ALA A C 1
ATOM 778 O O . ALA A 1 98 ? 3.853 8.999 5.942 1.00 98.69 98 ALA A O 1
ATOM 779 N N . MET A 1 99 ? 5.594 7.773 5.221 1.00 98.56 99 MET A N 1
ATOM 780 C CA . MET A 1 99 ? 6.483 8.916 4.996 1.00 98.56 99 MET A CA 1
ATOM 781 C C . MET A 1 99 ? 5.998 9.824 3.858 1.00 98.56 99 MET A C 1
ATOM 783 O O . MET A 1 99 ? 6.045 11.041 4.004 1.00 98.56 99 MET A O 1
ATOM 787 N N . MET A 1 100 ? 5.474 9.270 2.764 1.00 97.94 100 MET A N 1
ATOM 788 C CA . MET A 1 100 ? 4.841 10.052 1.691 1.00 97.94 100 MET A CA 1
ATOM 789 C C . MET A 1 100 ? 3.584 10.772 2.189 1.00 97.94 100 MET A C 1
ATOM 791 O O . MET A 1 100 ? 3.346 11.928 1.861 1.00 97.94 100 MET A O 1
ATOM 795 N N . SER A 1 101 ? 2.805 10.132 3.062 1.00 97.50 101 SER A N 1
ATOM 796 C CA . SER A 1 101 ? 1.642 10.770 3.684 1.00 97.50 101 SER A CA 1
ATOM 797 C C . SER A 1 101 ? 2.043 11.973 4.543 1.00 97.50 101 SER A C 1
ATOM 799 O O . SER A 1 101 ? 1.385 13.010 4.499 1.00 97.50 101 SER A O 1
ATOM 801 N N . LEU A 1 102 ? 3.180 11.907 5.244 1.00 96.62 102 LEU A N 1
ATOM 802 C CA . LEU A 1 102 ? 3.707 13.044 6.007 1.00 96.62 102 LEU A CA 1
ATOM 803 C C . LEU A 1 102 ? 4.020 14.278 5.143 1.00 96.62 102 LEU A C 1
ATOM 805 O O . LEU A 1 102 ? 3.975 15.399 5.662 1.00 96.62 102 LEU A O 1
ATOM 809 N N . THR A 1 103 ? 4.305 14.114 3.848 1.00 93.50 103 THR A N 1
ATOM 810 C CA . THR A 1 103 ? 4.664 15.224 2.951 1.00 93.50 103 THR A CA 1
ATOM 811 C C . THR A 1 103 ? 3.471 15.873 2.248 1.00 93.50 103 THR A C 1
ATOM 813 O O . THR A 1 103 ? 3.669 16.904 1.610 1.00 93.50 103 THR A O 1
ATOM 816 N N . ILE A 1 104 ? 2.242 15.355 2.413 1.00 90.44 104 ILE A N 1
ATOM 817 C CA . ILE A 1 104 ? 1.022 15.943 1.823 1.00 90.44 104 ILE A CA 1
ATOM 818 C C . ILE A 1 104 ? 0.910 17.428 2.194 1.00 90.44 104 ILE A C 1
ATOM 820 O O . ILE A 1 104 ? 1.046 17.791 3.368 1.00 90.44 104 ILE A O 1
ATOM 824 N N . THR A 1 105 ? 0.623 18.285 1.214 1.00 91.56 105 THR A N 1
ATOM 825 C CA . THR A 1 105 ? 0.373 19.717 1.457 1.00 91.56 105 THR A CA 1
ATOM 826 C C . THR A 1 105 ? -1.078 20.132 1.236 1.00 91.56 105 THR A C 1
ATOM 828 O O . THR A 1 105 ? -1.459 21.222 1.662 1.00 91.56 105 THR A O 1
ATOM 831 N N . ASP A 1 106 ? -1.889 19.259 0.633 1.00 93.25 106 ASP A N 1
ATOM 832 C CA . ASP A 1 106 ? -3.318 19.475 0.422 1.00 93.25 106 ASP A CA 1
ATOM 833 C C . ASP A 1 106 ? -4.065 19.648 1.766 1.00 93.25 106 ASP A C 1
ATOM 835 O O . ASP A 1 106 ? -4.125 18.706 2.561 1.00 93.25 106 ASP A O 1
ATOM 839 N N . PRO A 1 107 ? -4.651 20.830 2.042 1.00 93.81 107 PRO A N 1
ATOM 840 C CA . PRO A 1 107 ? -5.386 21.084 3.279 1.00 93.81 107 PRO A CA 1
ATOM 841 C C . PRO A 1 107 ? -6.777 20.431 3.313 1.00 93.81 107 PRO A C 1
ATOM 843 O O . PRO A 1 107 ? -7.463 20.524 4.330 1.00 93.81 107 PRO A O 1
ATOM 846 N N . THR A 1 108 ? -7.233 19.831 2.211 1.00 94.88 108 THR A N 1
ATOM 847 C CA . THR A 1 108 ? -8.546 19.178 2.108 1.00 94.88 108 THR A CA 1
ATOM 848 C C . THR A 1 108 ? -8.537 17.718 2.557 1.00 94.88 108 THR A C 1
ATOM 850 O O . THR A 1 108 ? -9.603 17.108 2.630 1.00 94.88 108 THR A O 1
ATOM 853 N N . VAL A 1 109 ? -7.360 17.179 2.889 1.00 95.88 109 VAL A N 1
ATOM 854 C CA . VAL A 1 109 ? -7.159 15.790 3.307 1.00 95.88 109 VAL A CA 1
ATOM 855 C C . VAL A 1 109 ? -6.541 15.742 4.705 1.00 95.88 109 VAL A C 1
ATOM 857 O O . VAL A 1 109 ? -5.596 16.473 5.011 1.00 95.88 109 VAL A O 1
ATOM 860 N N . ASP A 1 110 ? -7.041 14.851 5.561 1.00 97.62 110 ASP A N 1
ATOM 861 C CA . ASP A 1 110 ? -6.443 14.594 6.872 1.00 97.62 110 ASP A CA 1
ATOM 862 C C . ASP A 1 110 ? -5.169 13.741 6.733 1.00 97.62 110 ASP A C 1
ATOM 864 O O . ASP A 1 110 ? -5.194 12.523 6.533 1.00 97.62 110 ASP A O 1
ATOM 868 N N . LYS A 1 111 ? -4.020 14.402 6.885 1.00 96.31 111 LYS A N 1
ATOM 869 C CA . LYS A 1 111 ? -2.693 13.779 6.852 1.00 96.31 111 LYS A CA 1
ATOM 870 C C . LYS A 1 111 ? -2.516 12.674 7.894 1.00 96.31 111 LYS A C 1
ATOM 872 O O . LYS A 1 111 ? -1.941 11.632 7.573 1.00 96.31 111 LYS A O 1
ATOM 877 N N . ASP A 1 112 ? -2.993 12.874 9.120 1.00 98.06 112 ASP A N 1
ATOM 878 C CA . ASP A 1 112 ? -2.846 11.882 10.188 1.00 98.06 112 ASP A CA 1
ATOM 879 C C . ASP A 1 112 ? -3.680 10.638 9.872 1.00 98.06 112 ASP A C 1
ATOM 881 O O . ASP A 1 112 ? -3.250 9.506 10.122 1.00 98.06 112 ASP A O 1
ATOM 885 N N . ARG A 1 113 ? -4.851 10.828 9.253 1.00 98.44 113 ARG A N 1
ATOM 886 C CA . ARG A 1 113 ? -5.668 9.724 8.742 1.00 98.44 113 ARG A CA 1
ATOM 887 C C . ARG A 1 113 ? -4.972 8.988 7.595 1.00 98.44 113 ARG A C 1
ATOM 889 O O . ARG A 1 113 ? -4.915 7.761 7.649 1.00 98.44 113 ARG A O 1
ATOM 896 N N . CYS A 1 114 ? -4.372 9.692 6.630 1.00 98.69 114 CYS A N 1
ATOM 897 C CA . CYS A 1 114 ? -3.578 9.079 5.553 1.00 98.69 114 CYS A CA 1
ATOM 898 C C . CYS A 1 114 ? -2.426 8.218 6.088 1.00 98.69 114 CYS A C 1
ATOM 900 O O . CYS A 1 114 ? -2.245 7.086 5.644 1.00 98.69 114 CYS A O 1
ATOM 902 N N . ILE A 1 115 ? -1.688 8.712 7.087 1.00 98.81 115 ILE A N 1
ATOM 903 C CA . ILE A 1 115 ? -0.605 7.955 7.735 1.00 98.81 115 ILE A CA 1
ATOM 904 C C . ILE A 1 115 ? -1.149 6.667 8.358 1.00 98.81 115 ILE A C 1
ATOM 906 O O . ILE A 1 115 ? -0.583 5.592 8.163 1.00 98.81 115 ILE A O 1
ATOM 910 N N . LYS A 1 116 ? -2.265 6.753 9.089 1.00 98.81 116 LYS A N 1
ATOM 911 C CA . LYS A 1 116 ? -2.897 5.578 9.702 1.00 98.81 116 LYS A CA 1
ATOM 912 C C . LYS A 1 116 ? -3.383 4.570 8.660 1.00 98.81 116 LYS A C 1
ATOM 914 O O . LYS A 1 116 ? -3.194 3.377 8.864 1.00 98.81 116 LYS A O 1
ATOM 919 N N . LEU A 1 117 ? -3.975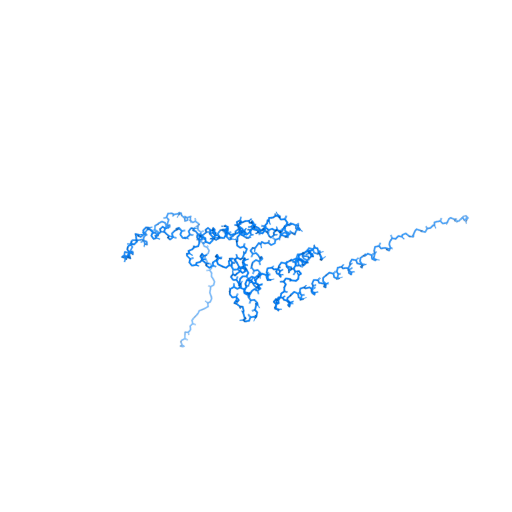 5.031 7.558 1.00 98.88 117 LEU A N 1
ATOM 920 C CA . LEU A 1 117 ? -4.396 4.170 6.448 1.00 98.88 117 LEU A CA 1
ATOM 921 C C . LEU A 1 117 ? -3.191 3.455 5.830 1.00 98.88 117 LEU A C 1
ATOM 923 O O . LEU A 1 117 ? -3.209 2.232 5.716 1.00 98.88 117 LEU A O 1
ATOM 927 N N . ALA A 1 118 ? -2.116 4.187 5.521 1.00 98.81 118 ALA A N 1
ATOM 928 C CA . ALA A 1 118 ? -0.890 3.618 4.963 1.00 98.81 118 ALA A CA 1
ATOM 929 C C . ALA A 1 118 ? -0.295 2.519 5.860 1.00 98.81 118 ALA A C 1
ATOM 931 O O . ALA A 1 118 ? 0.101 1.471 5.361 1.00 98.81 118 ALA A O 1
ATOM 932 N N . LEU A 1 119 ? -0.302 2.712 7.183 1.00 98.81 119 LEU A N 1
ATOM 933 C CA . LEU A 1 119 ? 0.215 1.739 8.154 1.00 98.81 119 LEU A CA 1
ATOM 934 C C . LEU A 1 119 ? -0.675 0.499 8.360 1.00 98.81 119 LEU A C 1
ATOM 936 O O . LEU A 1 119 ? -0.230 -0.462 8.990 1.00 98.81 119 LEU A O 1
ATOM 940 N N . VAL A 1 120 ? -1.933 0.533 7.910 1.00 98.75 120 VAL A N 1
ATOM 941 C CA . VAL A 1 120 ? -2.931 -0.512 8.195 1.00 98.75 120 VAL A CA 1
ATOM 942 C C . VAL A 1 120 ? -3.367 -1.280 6.951 1.00 98.75 120 VAL A C 1
ATOM 944 O O . VAL A 1 120 ? -3.756 -2.438 7.083 1.00 98.75 120 VAL A O 1
ATOM 947 N N . HIS A 1 121 ? -3.308 -0.673 5.767 1.00 98.75 121 HIS A N 1
ATOM 948 C CA . HIS A 1 121 ? -3.977 -1.210 4.585 1.00 98.75 121 HIS A CA 1
ATOM 949 C C . HIS A 1 121 ? -3.549 -2.639 4.198 1.00 98.75 121 HIS A C 1
ATOM 951 O O . HIS A 1 121 ? -4.420 -3.483 4.008 1.00 98.75 121 HIS A O 1
ATOM 957 N N . ASP A 1 122 ? -2.248 -2.945 4.229 1.00 98.69 122 ASP A N 1
ATOM 958 C CA . ASP A 1 122 ? -1.709 -4.283 3.929 1.00 98.69 122 ASP A CA 1
ATOM 959 C C . ASP A 1 122 ? -1.468 -5.130 5.199 1.00 98.69 122 ASP A C 1
ATOM 961 O O . ASP A 1 122 ? -0.805 -6.168 5.179 1.00 98.69 122 ASP A O 1
ATOM 965 N N . MET A 1 123 ? -2.017 -4.741 6.358 1.00 98.50 123 MET A N 1
ATOM 966 C CA . MET A 1 123 ? -1.783 -5.467 7.618 1.00 98.50 123 MET A CA 1
ATOM 967 C C . MET A 1 123 ? -2.292 -6.919 7.572 1.00 98.50 123 MET A C 1
ATOM 969 O O . MET A 1 123 ? -1.710 -7.797 8.215 1.00 98.50 123 MET A O 1
ATOM 973 N N . ALA A 1 124 ? -3.338 -7.186 6.784 1.00 98.56 124 ALA A N 1
ATOM 974 C CA . ALA A 1 124 ? -3.899 -8.519 6.570 1.00 98.56 124 ALA A CA 1
ATOM 975 C C . ALA A 1 124 ? -2.863 -9.523 6.028 1.00 98.56 124 ALA A C 1
ATOM 977 O O . ALA A 1 124 ? -2.912 -10.717 6.350 1.00 98.56 124 ALA A O 1
ATOM 978 N N . GLU A 1 125 ? -1.893 -9.039 5.248 1.00 98.62 125 GLU A N 1
ATOM 979 C CA . GLU A 1 125 ? -0.868 -9.846 4.577 1.00 98.62 125 GLU A CA 1
ATOM 980 C C . GLU A 1 125 ? 0.065 -10.554 5.559 1.00 98.62 125 GLU A C 1
ATOM 982 O O . GLU A 1 125 ? 0.711 -11.544 5.216 1.00 98.62 125 GLU A O 1
ATOM 987 N N . CYS A 1 126 ? 0.073 -10.140 6.829 1.00 98.19 126 CYS A N 1
ATOM 988 C CA . CYS A 1 126 ? 0.805 -10.840 7.876 1.00 98.19 126 CYS A CA 1
ATOM 989 C C . CYS A 1 126 ? 0.260 -12.258 8.143 1.00 98.19 126 CYS A C 1
ATOM 991 O O . CYS A 1 126 ? 0.936 -13.065 8.786 1.00 98.19 126 CYS A O 1
ATOM 993 N N . ILE A 1 127 ? -0.969 -12.541 7.691 1.00 98.12 127 ILE A N 1
ATOM 994 C CA . ILE A 1 127 ? -1.631 -13.850 7.749 1.00 98.12 127 ILE A CA 1
ATOM 995 C C . ILE A 1 127 ? -1.803 -14.426 6.342 1.00 98.12 127 ILE A C 1
ATOM 997 O O . ILE A 1 127 ? -1.505 -15.601 6.137 1.00 98.12 127 ILE A O 1
ATOM 1001 N N . VAL A 1 128 ? -2.298 -13.629 5.388 1.00 97.62 128 VAL A N 1
ATOM 1002 C CA . VAL A 1 128 ? -2.668 -14.141 4.055 1.00 97.62 128 VAL A CA 1
ATOM 1003 C C . VAL A 1 128 ? -1.497 -14.213 3.070 1.00 97.62 128 VAL A C 1
ATOM 1005 O O . VAL A 1 128 ? -1.595 -14.943 2.084 1.00 97.62 128 VAL A O 1
ATOM 1008 N N . GLY A 1 129 ? -0.387 -13.528 3.368 1.00 97.81 129 GLY A N 1
ATOM 1009 C CA . GLY A 1 129 ? 0.707 -13.271 2.428 1.00 97.81 129 GLY A CA 1
ATOM 1010 C C . GLY A 1 129 ? 0.356 -12.189 1.401 1.00 97.81 129 GLY A C 1
ATOM 1011 O O . GLY A 1 129 ? -0.811 -11.860 1.222 1.00 97.81 129 GLY A O 1
ATOM 1012 N N . ASP A 1 130 ? 1.360 -11.646 0.717 1.00 97.69 130 ASP A N 1
ATOM 1013 C CA . ASP A 1 130 ? 1.140 -10.690 -0.376 1.00 97.69 130 ASP A CA 1
ATOM 1014 C C . ASP A 1 130 ? 0.633 -11.431 -1.627 1.00 97.69 130 ASP A C 1
ATOM 1016 O O . ASP A 1 130 ? 1.380 -12.189 -2.256 1.00 97.69 130 ASP A O 1
ATOM 1020 N N . ILE A 1 131 ? -0.651 -11.250 -1.953 1.00 95.19 131 ILE A N 1
ATOM 1021 C CA . ILE A 1 131 ? -1.320 -11.883 -3.099 1.00 95.19 131 ILE A CA 1
ATOM 1022 C C . ILE A 1 131 ? -1.182 -10.974 -4.324 1.00 95.19 131 ILE A C 1
ATOM 1024 O O . ILE A 1 131 ? -1.890 -9.971 -4.466 1.00 95.19 131 ILE A O 1
ATOM 1028 N N . ALA A 1 132 ? -0.340 -11.378 -5.273 1.00 91.19 132 ALA A N 1
ATOM 1029 C CA . ALA A 1 132 ? -0.109 -10.652 -6.511 1.00 91.19 132 ALA A CA 1
ATOM 1030 C C . ALA A 1 132 ? -1.150 -11.005 -7.594 1.00 91.19 132 ALA A C 1
ATOM 1032 O O . ALA A 1 132 ? -1.745 -12.086 -7.587 1.00 91.19 132 ALA A O 1
ATOM 1033 N N . PRO A 1 133 ? -1.331 -10.157 -8.627 1.00 86.06 133 PRO A N 1
ATOM 1034 C CA . PRO A 1 133 ? -2.215 -10.473 -9.754 1.00 86.06 133 PRO A CA 1
ATOM 1035 C C . PRO A 1 133 ? -1.901 -11.813 -10.443 1.00 86.06 133 PRO A C 1
ATOM 1037 O O . PRO A 1 133 ? -2.799 -12.467 -10.968 1.00 86.06 133 PRO A O 1
ATOM 1040 N N . SER A 1 134 ? -0.633 -12.237 -10.430 1.00 89.06 134 SER A N 1
ATOM 1041 C CA . SER A 1 134 ? -0.181 -13.496 -11.037 1.00 89.06 134 SER A CA 1
ATOM 1042 C C . SER A 1 134 ? -0.595 -14.752 -10.257 1.00 89.06 134 SER A C 1
ATOM 1044 O O . SER A 1 134 ? -0.538 -15.843 -10.821 1.00 89.06 134 SER A O 1
ATOM 1046 N N . ASP A 1 135 ? -1.074 -14.617 -9.015 1.00 92.31 135 ASP A N 1
ATOM 1047 C CA . ASP A 1 135 ? -1.597 -15.730 -8.211 1.00 92.31 135 ASP A CA 1
ATOM 1048 C C . ASP A 1 135 ? -2.979 -16.221 -8.677 1.00 92.31 135 ASP A C 1
ATOM 1050 O O . ASP A 1 135 ? -3.471 -17.248 -8.210 1.00 92.31 135 ASP A O 1
ATOM 1054 N N . ASN A 1 136 ? -3.624 -15.510 -9.613 1.00 93.00 136 ASN A N 1
ATOM 1055 C CA . ASN A 1 136 ? -4.940 -15.848 -10.171 1.00 93.00 136 ASN A CA 1
ATOM 1056 C C . ASN A 1 136 ? -6.054 -16.014 -9.113 1.00 93.00 136 ASN A C 1
ATOM 1058 O O . ASN A 1 136 ? -7.047 -16.710 -9.339 1.00 93.00 136 ASN A O 1
ATOM 1062 N N . ILE A 1 137 ? -5.921 -15.353 -7.960 1.00 94.94 137 ILE A N 1
ATOM 1063 C CA . ILE A 1 137 ? -6.974 -15.271 -6.945 1.00 94.94 137 ILE A CA 1
ATOM 1064 C C . ILE A 1 137 ? -7.971 -14.182 -7.353 1.00 94.94 137 ILE A C 1
ATOM 1066 O O . ILE A 1 137 ? -7.600 -13.048 -7.655 1.00 94.94 137 ILE A O 1
ATOM 1070 N N . SER A 1 138 ? -9.263 -14.518 -7.371 1.00 96.12 138 SER A N 1
ATOM 1071 C CA . SER A 1 138 ? -10.305 -13.534 -7.682 1.00 96.12 138 SER A CA 1
ATOM 1072 C C . SER A 1 138 ? -10.327 -12.403 -6.647 1.00 96.12 138 SER A C 1
ATOM 1074 O O . SER A 1 138 ? -10.077 -12.639 -5.466 1.00 96.12 138 SER A O 1
ATOM 1076 N N . LYS A 1 139 ? -10.715 -11.187 -7.058 1.00 92.44 139 LYS A N 1
ATOM 1077 C CA . LYS A 1 139 ? -10.850 -10.045 -6.134 1.00 92.44 139 LYS A CA 1
ATOM 1078 C C . LYS A 1 139 ? -11.753 -10.357 -4.936 1.00 92.44 139 LYS A C 1
ATOM 1080 O O . LYS A 1 139 ? -11.427 -9.975 -3.822 1.00 92.44 139 LYS A O 1
ATOM 1085 N N . ALA A 1 140 ? -12.854 -11.077 -5.165 1.00 95.88 140 ALA A N 1
ATOM 1086 C CA . ALA A 1 140 ? -13.787 -11.459 -4.107 1.00 95.88 140 ALA A CA 1
ATOM 1087 C C . ALA A 1 140 ? -13.149 -12.417 -3.089 1.00 95.88 140 ALA A C 1
ATOM 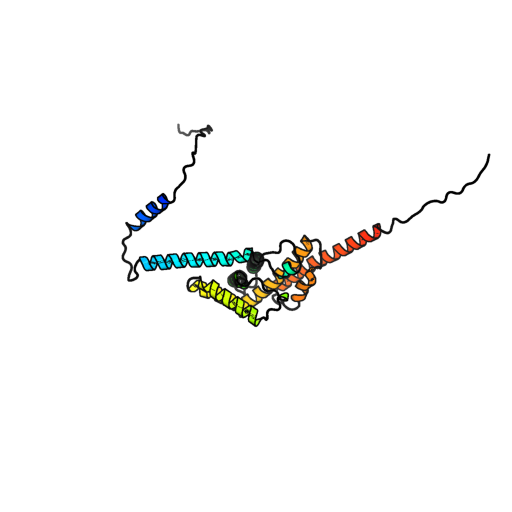1089 O O . ALA A 1 140 ? -13.344 -12.253 -1.890 1.00 95.88 140 ALA A O 1
ATOM 1090 N N . GLU A 1 141 ? -12.359 -13.390 -3.550 1.00 97.44 141 GLU A N 1
ATOM 1091 C CA . GLU A 1 141 ? -11.672 -14.322 -2.651 1.00 97.44 141 GLU A CA 1
ATOM 1092 C C . GLU A 1 141 ? -10.494 -13.663 -1.924 1.00 97.44 141 GLU A C 1
ATOM 1094 O O . GLU A 1 141 ? -10.310 -13.928 -0.738 1.00 97.44 141 GLU A O 1
ATOM 1099 N N . LYS A 1 142 ? -9.733 -12.780 -2.591 1.00 96.06 142 LYS A N 1
ATOM 1100 C CA . LYS A 1 142 ? -8.696 -11.959 -1.939 1.00 96.06 142 LYS A CA 1
ATOM 1101 C C . LYS A 1 142 ? -9.314 -11.153 -0.796 1.00 96.06 142 LYS A C 1
ATOM 1103 O O . LYS A 1 142 ? -8.910 -11.322 0.350 1.00 96.06 142 LYS A O 1
ATOM 1108 N N . HIS A 1 143 ? -10.365 -10.392 -1.101 1.00 96.75 143 HIS A N 1
ATOM 1109 C CA . HIS A 1 143 ? -11.072 -9.579 -0.118 1.00 96.75 143 HIS A CA 1
ATOM 1110 C C . HIS A 1 143 ? -11.610 -10.422 1.046 1.00 96.75 143 HIS A C 1
ATOM 1112 O O . HIS A 1 143 ? -11.377 -10.086 2.199 1.00 96.75 143 HIS A O 1
ATOM 1118 N N . ARG A 1 144 ? -12.250 -11.570 0.773 1.00 98.31 144 ARG A N 1
ATOM 1119 C CA . ARG A 1 144 ? -12.759 -12.471 1.823 1.00 98.31 144 ARG A CA 1
ATOM 1120 C C . ARG A 1 144 ? -11.651 -12.945 2.774 1.00 98.31 144 ARG A C 1
ATOM 1122 O O . ARG A 1 144 ? -11.863 -12.986 3.985 1.00 98.31 144 ARG A O 1
ATOM 1129 N N . ARG A 1 145 ? -10.485 -13.333 2.241 1.00 98.38 145 ARG A N 1
ATOM 1130 C CA . ARG A 1 145 ? -9.336 -13.784 3.049 1.00 98.38 145 ARG A CA 1
ATOM 1131 C C . ARG A 1 145 ? -8.769 -12.654 3.898 1.00 98.38 145 ARG A C 1
ATOM 1133 O O . ARG A 1 145 ? -8.486 -12.861 5.075 1.00 98.38 145 ARG A O 1
ATOM 1140 N N . GLU A 1 146 ? -8.610 -11.477 3.307 1.00 98.25 146 GLU A N 1
ATOM 1141 C CA . GLU A 1 146 ? -8.075 -10.302 3.994 1.00 98.25 146 GLU A CA 1
ATOM 1142 C C . GLU A 1 146 ? -9.033 -9.791 5.069 1.00 98.25 146 GLU A C 1
ATOM 1144 O O . GLU A 1 146 ? -8.599 -9.489 6.179 1.00 98.25 146 GLU A O 1
ATOM 1149 N N . GLU A 1 147 ? -10.338 -9.805 4.800 1.00 98.44 147 GLU A N 1
ATOM 1150 C CA . GLU A 1 147 ? -11.373 -9.473 5.776 1.00 98.44 147 GLU A CA 1
ATOM 1151 C C . GLU A 1 147 ? -11.324 -10.424 6.979 1.00 98.44 147 GLU A C 1
ATOM 1153 O O . GLU A 1 147 ? -11.332 -9.986 8.131 1.00 98.44 147 GLU A O 1
ATOM 1158 N N . GLU A 1 148 ? -11.234 -11.734 6.734 1.00 98.62 148 GLU A N 1
ATOM 1159 C CA . GLU A 1 148 ? -11.116 -12.749 7.784 1.00 98.62 148 GLU A CA 1
ATOM 1160 C C . GLU A 1 148 ? -9.853 -12.531 8.636 1.00 98.62 148 GLU A C 1
ATOM 1162 O O . GLU A 1 148 ? -9.923 -12.523 9.873 1.00 98.62 148 GLU A O 1
ATOM 1167 N N . ALA A 1 149 ? -8.714 -12.267 7.989 1.00 98.50 149 ALA A N 1
ATOM 1168 C CA . ALA A 1 149 ? -7.454 -11.954 8.655 1.00 98.50 149 ALA A CA 1
ATOM 1169 C C . ALA A 1 149 ? -7.542 -10.672 9.497 1.00 98.50 149 ALA A C 1
ATOM 1171 O O . ALA A 1 149 ? -7.125 -10.665 10.658 1.00 98.50 149 ALA A O 1
ATOM 1172 N N . MET A 1 150 ? -8.146 -9.606 8.969 1.00 98.50 150 MET A N 1
ATOM 1173 C CA . MET A 1 150 ? -8.308 -8.342 9.689 1.00 98.50 150 MET A CA 1
ATOM 1174 C C . MET A 1 150 ? -9.286 -8.445 10.850 1.00 98.50 150 MET A C 1
ATOM 1176 O O . MET A 1 150 ? -9.030 -7.882 11.918 1.00 98.50 150 MET A O 1
ATOM 1180 N N . ARG A 1 151 ? -10.373 -9.213 10.708 1.00 98.12 151 ARG A N 1
ATOM 1181 C CA . ARG A 1 151 ? -11.284 -9.518 11.822 1.00 98.12 151 ARG A CA 1
ATOM 1182 C C . ARG A 1 151 ? -10.556 -10.255 12.943 1.00 98.12 151 ARG A C 1
ATOM 1184 O O . ARG A 1 151 ? -10.791 -9.942 14.114 1.00 98.12 151 ARG A O 1
ATOM 1191 N N . HIS A 1 152 ? -9.666 -11.192 12.606 1.00 98.00 152 HIS A N 1
ATOM 1192 C CA . HIS A 1 152 ? -8.830 -11.882 13.586 1.00 98.00 152 HIS A CA 1
ATOM 1193 C C . HIS A 1 152 ? -7.845 -10.924 14.272 1.00 98.00 152 HIS A C 1
ATOM 1195 O O . HIS A 1 152 ? -7.848 -10.833 15.500 1.00 98.00 152 HIS A O 1
ATOM 1201 N N . LEU A 1 153 ? -7.063 -10.163 13.498 1.00 97.50 153 LEU A N 1
ATOM 1202 C CA . LEU A 1 153 ? -6.072 -9.204 14.001 1.00 97.50 153 LEU A CA 1
ATOM 1203 C C . LEU A 1 153 ? -6.695 -8.153 14.917 1.00 97.50 153 LEU A C 1
ATOM 1205 O O . LEU A 1 153 ? -6.288 -8.007 16.069 1.00 97.50 153 LEU A O 1
ATOM 1209 N N . ALA A 1 154 ? -7.724 -7.456 14.434 1.00 96.88 154 ALA A N 1
ATOM 1210 C CA . ALA A 1 154 ? -8.415 -6.436 15.209 1.00 96.88 154 ALA A CA 1
ATOM 1211 C C . ALA A 1 154 ? -9.125 -7.045 16.432 1.00 96.88 154 ALA A C 1
ATOM 1213 O O . ALA A 1 154 ? -9.260 -6.392 17.462 1.00 96.88 154 ALA A O 1
ATOM 1214 N N . GLY A 1 155 ? -9.540 -8.316 16.365 1.00 96.25 155 GLY A N 1
ATOM 1215 C CA . GLY A 1 155 ? -10.111 -9.060 17.490 1.00 96.25 155 GLY A CA 1
ATOM 1216 C C . GLY A 1 155 ? -9.175 -9.233 18.692 1.00 96.25 155 GLY A C 1
ATOM 1217 O O . GLY A 1 155 ? -9.666 -9.437 19.801 1.00 96.25 155 GLY A O 1
ATOM 1218 N N . LEU A 1 156 ? -7.859 -9.113 18.496 1.00 96.50 156 LEU A N 1
ATOM 1219 C CA . LEU A 1 156 ? -6.859 -9.152 19.569 1.00 96.50 156 LEU A CA 1
ATOM 1220 C C . LEU A 1 156 ? -6.728 -7.813 20.313 1.00 96.50 156 LEU A C 1
ATOM 1222 O O . LEU A 1 156 ? -6.127 -7.756 21.386 1.00 96.50 156 LEU A O 1
ATOM 1226 N N . LEU A 1 157 ? -7.280 -6.733 19.759 1.00 94.94 157 LEU A N 1
ATOM 1227 C CA . LEU A 1 157 ? -7.206 -5.397 20.336 1.00 94.94 157 LEU A CA 1
ATOM 1228 C C . LEU A 1 157 ? -8.398 -5.115 21.265 1.00 94.94 157 LEU A C 1
ATOM 1230 O O . LEU A 1 157 ? -9.504 -5.620 21.047 1.00 94.94 157 LEU A O 1
ATOM 1234 N N . PRO A 1 158 ? -8.214 -4.275 22.301 1.00 92.38 158 PRO A N 1
ATOM 1235 C CA . PRO A 1 158 ? -9.326 -3.807 23.118 1.00 92.38 158 PRO A CA 1
ATOM 1236 C C . PRO A 1 158 ? -10.269 -2.925 22.290 1.00 92.38 158 PRO A C 1
ATOM 1238 O O . PRO A 1 158 ? -9.830 -2.262 21.353 1.00 92.38 158 PRO A O 1
ATOM 1241 N N . GLY A 1 159 ? -11.543 -2.882 22.704 1.00 88.00 159 GLY A N 1
ATOM 1242 C CA . GLY A 1 159 ? -12.668 -2.185 22.060 1.00 88.00 159 GLY A CA 1
ATOM 1243 C C . GLY A 1 159 ? -12.278 -1.098 21.058 1.00 88.00 159 GLY A C 1
ATOM 1244 O O . GLY A 1 159 ? -12.172 -1.398 19.875 1.00 88.00 159 GLY A O 1
ATOM 1245 N N . GLY A 1 160 ? -12.018 0.128 21.525 1.00 91.81 160 GLY A N 1
ATOM 1246 C CA . GLY A 1 160 ? -11.797 1.283 20.642 1.00 91.81 160 GLY A CA 1
ATOM 1247 C C . GLY A 1 160 ? -10.724 1.078 19.565 1.00 91.81 160 GLY A C 1
ATOM 1248 O O . GLY A 1 160 ? -10.935 1.459 18.418 1.00 91.81 160 GLY A O 1
ATOM 1249 N N . LEU A 1 161 ? -9.621 0.399 19.898 1.00 95.19 161 LEU A N 1
ATOM 1250 C CA . LEU A 1 161 ? -8.550 0.106 18.939 1.00 95.19 161 LEU A CA 1
ATOM 1251 C C . LEU A 1 161 ? -8.985 -0.916 17.884 1.00 95.19 161 LEU A C 1
ATOM 1253 O O . LEU A 1 161 ? -8.624 -0.784 16.718 1.00 95.19 161 LEU A O 1
ATOM 1257 N N . LYS A 1 162 ? -9.794 -1.913 18.266 1.00 96.12 162 LYS A N 1
ATOM 1258 C CA . LYS A 1 162 ? -10.389 -2.858 17.314 1.00 96.12 162 LYS A CA 1
ATOM 1259 C C . LYS A 1 162 ? -11.228 -2.127 16.267 1.00 96.12 162 LYS A C 1
ATOM 1261 O O . LYS A 1 162 ? -11.091 -2.422 15.083 1.00 96.12 162 LYS A O 1
ATOM 1266 N N . GLN A 1 163 ? -12.101 -1.209 16.693 1.00 97.44 163 GLN A N 1
ATOM 1267 C CA . GLN A 1 163 ? -12.940 -0.457 15.753 1.00 97.44 163 GLN A CA 1
ATOM 1268 C C . GLN A 1 163 ? -12.113 0.475 14.866 1.00 97.44 163 GLN A C 1
ATOM 1270 O O . GLN A 1 163 ? -12.374 0.542 13.670 1.00 97.44 163 GLN A O 1
ATOM 1275 N N . GLU A 1 164 ? -11.108 1.155 15.423 1.00 98.06 164 GLU A N 1
ATOM 1276 C CA . GLU A 1 164 ? -10.247 2.055 14.653 1.00 98.06 164 GLU A CA 1
ATOM 1277 C C . GLU A 1 164 ? -9.454 1.311 13.570 1.00 98.06 164 GLU A C 1
ATOM 1279 O O . GLU A 1 164 ? -9.523 1.695 12.404 1.00 98.06 164 GLU A O 1
ATOM 1284 N N . ILE A 1 165 ? -8.741 0.237 13.932 1.00 98.38 165 ILE A N 1
ATOM 1285 C CA . ILE A 1 165 ? -7.890 -0.517 12.997 1.00 98.38 165 ILE A CA 1
ATOM 1286 C C . ILE A 1 165 ? -8.722 -1.217 11.922 1.00 98.38 165 ILE A C 1
ATOM 1288 O O . ILE A 1 165 ? -8.393 -1.125 10.743 1.00 98.38 165 ILE A O 1
ATOM 1292 N N . TYR A 1 166 ? -9.821 -1.879 12.300 1.00 98.56 166 TYR A N 1
ATOM 1293 C CA . TYR A 1 166 ? -10.691 -2.516 11.311 1.00 98.56 166 TYR A CA 1
ATOM 1294 C C . TYR A 1 166 ? -11.345 -1.478 10.387 1.00 98.56 166 TYR A C 1
ATOM 1296 O O . TYR A 1 166 ? -11.374 -1.672 9.177 1.00 98.56 166 TYR A O 1
ATOM 1304 N N . GLY A 1 167 ? -11.818 -0.356 10.942 1.00 98.75 167 GLY A N 1
ATOM 1305 C CA . GLY A 1 167 ? -12.441 0.712 10.161 1.00 98.75 167 GLY A CA 1
ATOM 1306 C C . GLY A 1 167 ? -11.474 1.393 9.190 1.00 98.75 167 GLY A C 1
ATOM 1307 O O . GLY A 1 167 ? -11.874 1.727 8.086 1.00 98.75 167 GLY A O 1
ATOM 1308 N N . LEU A 1 168 ? -10.200 1.564 9.563 1.00 98.88 168 LEU A N 1
ATOM 1309 C CA . LEU A 1 168 ? -9.149 2.048 8.655 1.00 98.88 168 LEU A CA 1
ATOM 1310 C C . LEU A 1 168 ? -8.952 1.110 7.459 1.00 98.88 168 LEU A C 1
ATOM 1312 O O . LEU A 1 168 ? -8.921 1.564 6.318 1.00 98.88 168 LEU A O 1
ATOM 1316 N N . TRP A 1 169 ? -8.833 -0.193 7.714 1.00 98.75 169 TRP A N 1
ATOM 1317 C CA . TRP A 1 169 ? -8.691 -1.179 6.645 1.00 98.75 169 TRP A CA 1
ATOM 1318 C C . TRP A 1 169 ? -9.917 -1.196 5.722 1.00 98.75 169 TRP A C 1
ATOM 1320 O O . TRP A 1 169 ? -9.772 -1.127 4.506 1.00 98.75 169 TRP A O 1
ATOM 1330 N N . GLU A 1 170 ? -11.126 -1.197 6.287 1.00 98.69 170 GLU A N 1
ATOM 1331 C CA . GLU A 1 170 ? -12.375 -1.176 5.515 1.00 98.69 170 GLU A CA 1
ATOM 1332 C C . GLU A 1 170 ? -12.529 0.118 4.695 1.00 98.69 170 GLU A C 1
ATOM 1334 O O . GLU A 1 170 ? -12.972 0.084 3.545 1.00 98.69 170 GLU A O 1
ATOM 1339 N N . GLU A 1 171 ? -12.124 1.264 5.247 1.00 98.81 171 GLU A N 1
ATOM 1340 C CA . GLU A 1 171 ? -12.101 2.549 4.542 1.00 98.81 171 GLU A CA 1
ATOM 1341 C C . GLU A 1 171 ? -11.184 2.501 3.312 1.00 98.81 171 GLU A C 1
ATOM 1343 O O . GLU A 1 171 ? -11.587 2.933 2.227 1.00 98.81 171 GLU A O 1
ATOM 1348 N N . TYR A 1 172 ? -9.983 1.930 3.463 1.00 98.81 172 TYR A N 1
ATOM 1349 C CA . TYR A 1 172 ? -9.063 1.725 2.349 1.00 98.81 172 TYR A CA 1
ATOM 1350 C C . TYR A 1 172 ? -9.640 0.759 1.310 1.00 98.81 172 TYR A C 1
ATOM 1352 O O . TYR A 1 172 ? -9.704 1.104 0.133 1.00 98.81 172 TYR A O 1
ATOM 1360 N N . GLU A 1 173 ? -10.127 -0.409 1.722 1.00 98.12 173 GLU A N 1
ATOM 1361 C CA . GLU A 1 173 ? -10.674 -1.416 0.804 1.00 98.12 173 GLU A CA 1
ATOM 1362 C C . GLU A 1 173 ? -11.860 -0.892 -0.014 1.00 98.12 173 GLU A C 1
ATOM 1364 O O . GLU A 1 173 ? -11.971 -1.137 -1.217 1.00 98.12 173 GLU A O 1
ATOM 1369 N N . THR A 1 174 ? -12.740 -0.120 0.626 1.00 98.25 174 THR A N 1
ATOM 1370 C CA . THR A 1 174 ? -13.924 0.464 -0.020 1.00 98.25 174 THR A CA 1
ATOM 1371 C C . THR A 1 174 ? -13.634 1.764 -0.766 1.00 98.25 174 THR A C 1
ATOM 1373 O O . THR A 1 174 ? -14.497 2.237 -1.509 1.00 98.25 174 THR A O 1
ATOM 1376 N N . GLN A 1 175 ? -12.442 2.348 -0.588 1.00 98.44 175 GLN A N 1
ATOM 1377 C CA . GLN A 1 175 ? -12.048 3.641 -1.159 1.00 98.44 175 GLN A CA 1
ATOM 1378 C C . GLN A 1 175 ? -13.085 4.743 -0.864 1.00 98.44 175 GLN A C 1
ATOM 1380 O O . GLN A 1 175 ? -13.437 5.556 -1.729 1.00 98.44 175 GLN A O 1
ATOM 1385 N N . SER A 1 176 ? -13.620 4.741 0.359 1.00 98.38 176 SER A N 1
ATOM 1386 C CA . SER A 1 176 ? -14.801 5.527 0.739 1.00 98.38 176 SER A CA 1
ATOM 1387 C C . SER A 1 176 ? -14.503 6.983 1.115 1.00 98.38 176 SER A C 1
ATOM 1389 O O . SER A 1 176 ? -15.428 7.796 1.144 1.00 98.38 176 SER A O 1
ATOM 1391 N N . SER A 1 177 ? -13.235 7.346 1.317 1.00 98.56 177 SER A N 1
ATOM 1392 C CA . SER A 1 177 ? -12.791 8.698 1.685 1.00 98.56 177 SER A CA 1
ATOM 1393 C C . SER A 1 177 ? -11.800 9.300 0.670 1.00 98.56 177 SER A C 1
ATOM 1395 O O . SER A 1 177 ? -11.190 8.567 -0.120 1.00 98.56 177 SER A O 1
ATOM 1397 N N . PRO A 1 178 ? -11.632 10.638 0.641 1.00 97.94 178 PRO A N 1
ATOM 1398 C CA . PRO A 1 178 ? -10.523 11.288 -0.063 1.00 97.94 178 PRO A CA 1
ATOM 1399 C C . PRO A 1 178 ? -9.150 10.760 0.376 1.00 97.94 178 PRO A C 1
ATOM 1401 O O . PRO A 1 178 ? -8.298 10.503 -0.473 1.00 97.94 178 PRO A O 1
ATOM 1404 N N . GLU A 1 179 ? -8.970 10.521 1.675 1.00 98.62 179 GLU A N 1
ATOM 1405 C CA . GLU A 1 179 ? -7.756 9.976 2.280 1.00 98.62 179 GLU A CA 1
ATOM 1406 C C . GLU A 1 179 ? -7.429 8.591 1.703 1.00 98.62 179 GLU A C 1
ATOM 1408 O O . GLU A 1 179 ? -6.327 8.371 1.205 1.00 98.62 179 GLU A O 1
ATOM 1413 N N . ALA A 1 180 ? -8.397 7.668 1.672 1.00 98.69 180 ALA A N 1
ATOM 1414 C CA . ALA A 1 180 ? -8.212 6.326 1.119 1.00 98.69 180 ALA A CA 1
ATOM 1415 C C . ALA A 1 180 ? -7.853 6.347 -0.372 1.00 98.69 180 ALA A C 1
ATOM 1417 O O . ALA A 1 180 ? -7.000 5.574 -0.816 1.00 98.69 180 ALA A O 1
ATOM 1418 N N . LYS A 1 181 ? -8.459 7.261 -1.140 1.00 98.44 181 LYS A N 1
ATOM 1419 C CA . LYS A 1 181 ? -8.157 7.457 -2.567 1.00 98.44 181 LYS A CA 1
ATOM 1420 C C . LYS A 1 181 ? -6.770 8.047 -2.796 1.00 98.44 181 LYS A C 1
ATOM 1422 O O . LYS A 1 181 ? -6.124 7.722 -3.794 1.00 98.44 181 LYS A O 1
ATOM 1427 N N . LEU A 1 182 ? -6.305 8.924 -1.907 1.00 98.19 182 LEU A N 1
ATOM 1428 C CA . LEU A 1 182 ? -4.947 9.458 -1.961 1.00 98.19 182 LEU A CA 1
ATOM 1429 C C . LEU A 1 182 ? -3.922 8.389 -1.573 1.00 98.19 182 LEU A C 1
ATOM 1431 O O . LEU A 1 182 ? -2.974 8.160 -2.319 1.00 98.19 182 LEU A O 1
ATOM 1435 N N . VAL A 1 183 ? -4.146 7.663 -0.477 1.00 98.62 183 VAL A N 1
ATOM 1436 C CA . VAL A 1 183 ? -3.255 6.577 -0.040 1.00 98.62 183 VAL A CA 1
ATOM 1437 C C . VAL A 1 183 ? -3.175 5.475 -1.096 1.00 98.62 183 VAL A C 1
ATOM 1439 O O . VAL A 1 183 ? -2.092 4.947 -1.328 1.00 98.62 183 VAL A O 1
ATOM 1442 N N . LYS A 1 184 ? -4.258 5.193 -1.835 1.00 98.69 184 LYS A N 1
ATOM 1443 C CA . LYS A 1 184 ? -4.195 4.252 -2.963 1.00 98.69 184 LYS A CA 1
ATOM 1444 C C . LYS A 1 184 ? -3.305 4.736 -4.106 1.00 98.69 184 LYS A C 1
ATOM 1446 O O . LYS A 1 184 ? -2.688 3.929 -4.794 1.00 98.69 184 LYS A O 1
ATOM 1451 N N . GLN A 1 185 ? -3.240 6.044 -4.336 1.00 98.50 185 GLN A N 1
ATOM 1452 C CA . GLN A 1 185 ? -2.297 6.608 -5.298 1.00 98.50 185 GLN A CA 1
ATOM 1453 C C . GLN A 1 185 ? -0.861 6.554 -4.769 1.00 98.50 185 GLN A C 1
ATOM 1455 O O . GLN A 1 185 ? 0.047 6.323 -5.561 1.00 98.50 185 GLN A O 1
ATOM 1460 N N . PHE A 1 186 ? -0.645 6.697 -3.459 1.00 98.56 186 PHE A N 1
ATOM 1461 C CA . PHE A 1 186 ? 0.674 6.477 -2.865 1.00 98.56 186 PHE A CA 1
ATOM 1462 C C . PHE A 1 186 ? 1.136 5.027 -2.940 1.00 98.56 186 PHE A C 1
ATOM 1464 O O . PHE A 1 186 ? 2.292 4.831 -3.273 1.00 98.56 186 PHE A O 1
ATOM 1471 N N . ASP A 1 187 ? 0.263 4.038 -2.744 1.00 98.69 187 ASP A N 1
ATOM 1472 C CA . ASP A 1 187 ? 0.585 2.614 -2.957 1.00 98.69 187 ASP A CA 1
ATOM 1473 C C . ASP A 1 187 ? 1.156 2.385 -4.372 1.00 98.69 187 ASP A C 1
ATOM 1475 O O . ASP A 1 187 ? 2.238 1.831 -4.557 1.00 98.69 187 ASP A O 1
ATOM 1479 N N . LEU A 1 188 ? 0.493 2.945 -5.390 1.00 98.62 188 LEU A N 1
ATOM 1480 C CA . LEU A 1 188 ? 0.948 2.836 -6.778 1.00 98.62 188 LEU A CA 1
ATOM 1481 C C . LEU A 1 188 ? 2.224 3.633 -7.071 1.00 98.62 188 LEU A C 1
ATOM 1483 O O . LEU A 1 188 ? 3.075 3.145 -7.811 1.00 98.62 188 LEU A O 1
ATOM 1487 N N . LEU A 1 189 ? 2.342 4.858 -6.546 1.00 98.56 189 LEU A N 1
ATOM 1488 C CA . LEU A 1 189 ? 3.520 5.708 -6.741 1.00 98.56 189 LEU A CA 1
ATOM 1489 C C . LEU A 1 189 ? 4.755 5.095 -6.073 1.00 98.56 189 LEU A C 1
ATOM 1491 O O . LEU A 1 189 ? 5.822 5.047 -6.676 1.00 98.56 189 LEU A O 1
ATOM 1495 N N . GLU A 1 190 ? 4.601 4.612 -4.844 1.00 98.75 190 GLU A N 1
ATOM 1496 C CA . GLU A 1 190 ? 5.658 3.949 -4.088 1.00 98.75 190 GLU A CA 1
ATOM 1497 C C . GLU A 1 190 ? 6.158 2.712 -4.849 1.00 98.75 190 GLU A C 1
ATOM 1499 O O . GLU A 1 190 ? 7.362 2.577 -5.060 1.00 98.75 190 GLU A O 1
ATOM 1504 N N . MET A 1 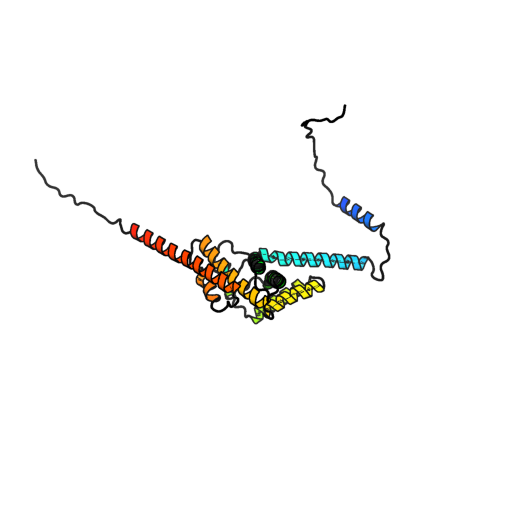191 ? 5.241 1.908 -5.402 1.00 98.69 191 MET A N 1
ATOM 1505 C CA . MET A 1 191 ? 5.578 0.736 -6.211 1.00 98.69 191 MET A CA 1
ATOM 1506 C C . MET A 1 191 ? 6.417 1.085 -7.453 1.00 98.69 191 MET A C 1
ATOM 1508 O O . MET A 1 191 ? 7.405 0.408 -7.735 1.00 98.69 191 MET A O 1
ATOM 1512 N N . ILE A 1 192 ? 6.053 2.117 -8.224 1.00 98.69 192 ILE A N 1
ATOM 1513 C CA . ILE A 1 192 ? 6.822 2.489 -9.430 1.00 98.69 192 ILE A CA 1
ATOM 1514 C C . ILE A 1 192 ? 8.140 3.194 -9.089 1.00 98.69 192 ILE A C 1
ATOM 1516 O O . ILE A 1 192 ? 9.120 3.036 -9.818 1.00 98.69 192 ILE A O 1
ATOM 1520 N N . LEU A 1 193 ? 8.201 3.912 -7.965 1.00 98.75 193 LEU A N 1
ATOM 1521 C CA . LEU A 1 193 ? 9.455 4.441 -7.437 1.00 98.75 193 LEU A CA 1
ATOM 1522 C C . LEU A 1 193 ? 10.398 3.291 -7.059 1.00 98.75 193 LEU A C 1
ATOM 1524 O O . LEU A 1 193 ? 11.545 3.269 -7.502 1.00 98.75 193 LEU A O 1
ATOM 1528 N N . GLN A 1 194 ? 9.897 2.285 -6.339 1.00 98.88 194 GLN A N 1
ATOM 1529 C CA . GLN A 1 194 ? 10.673 1.101 -5.985 1.00 98.88 194 GLN A CA 1
ATOM 1530 C C . GLN A 1 194 ? 11.129 0.311 -7.220 1.00 98.88 194 GLN A C 1
ATOM 1532 O O . GLN A 1 194 ? 12.257 -0.189 -7.253 1.00 98.88 194 GLN A O 1
ATOM 1537 N N . ALA A 1 195 ? 10.278 0.210 -8.249 1.00 98.69 195 ALA A N 1
ATOM 1538 C CA . ALA A 1 195 ? 10.649 -0.394 -9.526 1.00 98.69 195 ALA A CA 1
ATOM 1539 C C . ALA A 1 195 ? 11.853 0.324 -10.144 1.00 98.69 195 ALA A C 1
ATOM 1541 O O . ALA A 1 195 ? 12.809 -0.334 -10.553 1.00 98.69 195 ALA A O 1
ATOM 1542 N N . HIS A 1 196 ? 11.832 1.660 -10.182 1.00 98.50 196 HIS A N 1
ATOM 1543 C CA . HIS A 1 196 ? 12.960 2.432 -10.691 1.00 98.50 196 HIS A CA 1
ATOM 1544 C C . HIS A 1 196 ? 14.234 2.164 -9.884 1.00 98.50 196 HIS A C 1
ATOM 1546 O O . HIS A 1 196 ? 15.246 1.795 -10.473 1.00 98.50 196 HIS A O 1
ATOM 1552 N N . GLU A 1 197 ? 14.176 2.246 -8.555 1.00 98.62 197 GLU A N 1
ATOM 1553 C CA . GLU A 1 197 ? 15.334 2.002 -7.686 1.00 98.62 197 GLU A CA 1
ATOM 1554 C C . GLU A 1 197 ? 15.934 0.600 -7.884 1.00 98.62 197 GLU A C 1
ATOM 1556 O O . GLU A 1 197 ? 17.155 0.442 -7.895 1.00 98.62 197 GLU A O 1
ATOM 1561 N N . TYR A 1 198 ? 15.109 -0.434 -8.092 1.00 98.69 198 TYR A N 1
ATOM 1562 C CA . TYR A 1 198 ? 15.620 -1.771 -8.408 1.00 98.69 198 TYR A CA 1
ATOM 1563 C C . TYR A 1 198 ? 16.286 -1.844 -9.781 1.00 98.69 198 TYR A C 1
ATOM 1565 O O . TYR A 1 198 ? 17.321 -2.500 -9.916 1.00 98.69 198 TYR A O 1
ATOM 1573 N N . GLU A 1 199 ? 15.736 -1.169 -10.792 1.00 97.81 199 GLU A N 1
ATOM 1574 C CA . GLU A 1 199 ? 16.395 -1.050 -12.095 1.00 97.81 199 GLU A CA 1
ATOM 1575 C C . GLU A 1 199 ? 17.768 -0.375 -11.959 1.00 97.81 199 GLU A C 1
ATOM 1577 O O . GLU A 1 199 ? 18.729 -0.845 -12.571 1.00 97.81 199 GLU A O 1
ATOM 1582 N N . GLU A 1 200 ? 17.887 0.669 -11.130 1.00 97.12 200 GLU A N 1
ATOM 1583 C CA . GLU A 1 200 ? 19.156 1.359 -10.877 1.00 97.12 200 GLU A CA 1
ATOM 1584 C C . GLU A 1 200 ? 20.168 0.469 -10.149 1.00 97.12 200 GLU A C 1
ATOM 1586 O O . GLU A 1 200 ? 21.302 0.311 -10.606 1.00 97.12 200 GLU A O 1
ATOM 1591 N N . LEU A 1 201 ? 19.754 -0.154 -9.042 1.00 97.38 201 LEU A N 1
ATOM 1592 C CA . LEU A 1 201 ? 20.606 -1.020 -8.221 1.00 97.38 201 LEU A CA 1
ATOM 1593 C C . LEU A 1 201 ? 21.151 -2.217 -9.004 1.00 97.38 201 LEU A C 1
ATOM 1595 O O . LEU A 1 201 ? 22.263 -2.684 -8.744 1.00 97.38 201 LEU A O 1
ATOM 1599 N N . GLU A 1 202 ? 20.369 -2.734 -9.948 1.00 96.62 202 GLU A N 1
ATOM 1600 C CA . GLU A 1 202 ? 20.747 -3.883 -10.765 1.00 96.62 202 GLU A CA 1
ATOM 1601 C C . GLU A 1 202 ? 21.387 -3.487 -12.104 1.00 96.62 202 GLU A C 1
ATOM 1603 O O . GLU A 1 202 ? 21.856 -4.367 -12.828 1.00 96.62 202 GLU A O 1
ATOM 1608 N N . GLY A 1 203 ? 21.432 -2.193 -12.443 1.00 96.00 203 GLY A N 1
ATOM 1609 C CA . GLY A 1 203 ? 21.930 -1.715 -13.734 1.00 96.00 203 GLY A CA 1
ATOM 1610 C C . GLY A 1 203 ? 21.105 -2.244 -14.910 1.00 96.00 203 GLY A C 1
ATOM 1611 O O . GLY A 1 203 ? 21.653 -2.591 -15.959 1.00 96.00 203 GLY A O 1
ATOM 1612 N N . THR A 1 204 ? 19.784 -2.341 -14.734 1.00 96.12 204 THR A N 1
ATOM 1613 C CA . THR A 1 204 ? 18.841 -2.877 -15.729 1.00 96.12 204 THR A CA 1
ATOM 1614 C C . THR A 1 204 ? 17.709 -1.894 -16.069 1.00 96.12 204 THR A C 1
ATOM 1616 O O . THR A 1 204 ? 16.538 -2.197 -15.833 1.00 96.12 204 THR A O 1
ATOM 1619 N N . PRO A 1 205 ? 18.009 -0.719 -16.657 1.00 96.50 205 PRO A N 1
ATOM 1620 C CA . PRO A 1 205 ? 16.989 0.283 -16.972 1.00 96.50 205 PRO A CA 1
ATOM 1621 C C . PRO A 1 205 ? 15.892 -0.285 -17.870 1.00 96.50 205 PRO A C 1
ATOM 1623 O O . PRO A 1 205 ? 16.183 -0.970 -18.854 1.00 96.50 205 PRO A O 1
ATOM 1626 N N . GLY A 1 206 ? 14.631 -0.008 -17.537 1.00 95.94 206 GLY A N 1
ATOM 1627 C CA . GLY A 1 206 ? 13.481 -0.479 -18.311 1.00 95.94 206 GLY A CA 1
ATOM 1628 C C . GLY A 1 206 ? 13.006 -1.900 -17.990 1.00 95.94 206 GLY A C 1
ATOM 1629 O O . GLY A 1 206 ? 11.949 -2.300 -18.477 1.00 95.94 206 GLY A O 1
ATOM 1630 N N . ARG A 1 207 ? 13.745 -2.684 -17.191 1.00 98.00 207 ARG A N 1
ATOM 1631 C CA . ARG A 1 207 ? 13.421 -4.097 -16.915 1.00 98.00 207 ARG A CA 1
ATOM 1632 C C . ARG A 1 207 ? 12.053 -4.294 -16.256 1.00 98.00 207 ARG A C 1
ATOM 1634 O O . ARG A 1 207 ? 11.416 -5.315 -16.497 1.00 98.00 207 ARG A O 1
ATOM 1641 N N . LEU A 1 208 ? 11.614 -3.344 -15.437 1.00 98.06 208 LEU A N 1
ATOM 1642 C CA . LEU A 1 208 ? 10.386 -3.394 -14.642 1.00 98.06 208 LEU A CA 1
ATOM 1643 C C . LEU A 1 208 ? 9.296 -2.468 -15.219 1.00 98.06 208 LEU A C 1
ATOM 1645 O O . LEU A 1 208 ? 8.419 -1.995 -14.497 1.00 98.06 208 LEU A O 1
ATOM 1649 N N . GLN A 1 209 ? 9.320 -2.226 -16.536 1.00 98.19 209 GLN A N 1
ATOM 1650 C CA . GLN A 1 209 ? 8.374 -1.348 -17.239 1.00 98.19 209 GLN A CA 1
ATOM 1651 C C . GLN A 1 209 ? 6.898 -1.706 -17.004 1.00 98.19 209 GLN A C 1
ATOM 1653 O O . GLN A 1 209 ? 6.059 -0.818 -16.897 1.00 98.19 209 GLN A O 1
ATOM 1658 N N . GLU A 1 210 ? 6.571 -2.987 -16.864 1.00 97.88 210 GLU A N 1
ATOM 1659 C CA . GLU A 1 210 ? 5.188 -3.431 -16.655 1.00 97.88 210 GLU A CA 1
ATOM 1660 C C . GLU A 1 210 ? 4.537 -2.841 -15.389 1.00 97.88 210 GLU A C 1
ATOM 1662 O O . GLU A 1 210 ? 3.319 -2.664 -15.349 1.00 97.88 210 GLU A O 1
ATOM 1667 N N . PHE A 1 211 ? 5.333 -2.508 -14.362 1.00 98.12 211 PHE A N 1
ATOM 1668 C CA . PHE A 1 211 ? 4.829 -1.858 -13.153 1.00 98.12 211 PHE A CA 1
ATOM 1669 C C . PHE A 1 211 ? 4.377 -0.438 -13.476 1.00 98.12 211 PHE A C 1
ATOM 1671 O O . PHE A 1 211 ? 3.272 -0.063 -13.091 1.00 98.12 211 PHE A O 1
ATOM 1678 N N . PHE A 1 212 ? 5.161 0.305 -14.261 1.00 98.25 212 PHE A N 1
ATOM 1679 C CA . PHE A 1 212 ? 4.769 1.620 -14.772 1.00 98.25 212 PHE A CA 1
ATOM 1680 C C . PHE A 1 212 ? 3.505 1.513 -15.626 1.00 98.25 212 PHE A C 1
ATOM 1682 O O . PHE A 1 212 ? 2.527 2.217 -15.365 1.00 98.25 212 PHE A O 1
ATOM 1689 N N . ASP A 1 213 ? 3.466 0.566 -16.563 1.00 97.94 213 ASP A N 1
ATOM 1690 C CA . ASP A 1 213 ? 2.322 0.380 -17.459 1.00 97.94 213 ASP A CA 1
ATOM 1691 C C . ASP A 1 213 ? 1.023 0.077 -16.689 1.00 97.94 213 ASP A C 1
ATOM 1693 O O . ASP A 1 213 ? -0.053 0.563 -17.053 1.00 97.94 213 ASP A O 1
ATOM 1697 N N . SER A 1 214 ? 1.117 -0.663 -15.576 1.00 96.94 214 SER A N 1
ATOM 1698 C CA . SER A 1 214 ? -0.021 -1.004 -14.707 1.00 96.94 214 SER A CA 1
ATOM 1699 C C . SER A 1 214 ? -0.653 0.195 -13.978 1.00 96.94 214 SER A C 1
ATOM 1701 O O . SER A 1 214 ? -1.761 0.089 -13.433 1.00 96.94 214 SER A O 1
ATOM 1703 N N . THR A 1 215 ? 0.036 1.340 -13.962 1.00 97.56 215 THR A N 1
ATOM 1704 C CA . THR A 1 215 ? -0.409 2.568 -13.285 1.00 97.56 215 THR A CA 1
ATOM 1705 C C . THR A 1 215 ? -1.031 3.610 -14.219 1.00 97.56 215 THR A C 1
ATOM 1707 O O . THR A 1 215 ? -1.571 4.617 -13.751 1.00 97.56 215 THR A O 1
ATOM 1710 N N . ASN A 1 216 ? -1.036 3.358 -15.531 1.00 95.56 216 ASN A N 1
ATOM 1711 C CA . ASN A 1 216 ? -1.566 4.282 -16.532 1.00 95.56 216 ASN A CA 1
ATOM 1712 C C . ASN A 1 216 ? -3.021 4.692 -16.240 1.00 95.56 216 ASN A C 1
ATOM 1714 O O . ASN A 1 216 ? -3.912 3.853 -16.105 1.00 95.56 216 ASN A O 1
ATOM 1718 N N . GLY A 1 217 ? -3.263 6.005 -16.149 1.00 96.06 217 GLY A N 1
ATOM 1719 C CA . GLY A 1 217 ? -4.590 6.579 -15.892 1.00 96.06 217 GLY A CA 1
ATOM 1720 C C . GLY A 1 217 ? -5.112 6.406 -14.460 1.00 96.06 217 GLY A C 1
ATOM 1721 O O . GLY A 1 217 ? -6.303 6.591 -14.227 1.00 96.06 217 GLY A O 1
ATOM 1722 N N . ARG A 1 218 ? -4.260 6.027 -13.496 1.00 97.19 218 ARG A N 1
ATOM 1723 C CA . ARG A 1 218 ? -4.677 5.791 -12.098 1.00 97.19 218 ARG A CA 1
ATOM 1724 C C . ARG A 1 218 ? -4.350 6.941 -11.146 1.00 97.19 218 ARG A C 1
ATOM 1726 O O . ARG A 1 218 ? -4.834 6.946 -10.014 1.00 97.19 218 ARG A O 1
ATOM 1733 N N . PHE A 1 219 ? -3.588 7.923 -11.610 1.00 97.69 219 PHE A N 1
ATOM 1734 C CA . PHE A 1 219 ? -3.171 9.083 -10.832 1.00 97.69 219 PHE A CA 1
ATOM 1735 C C . PHE A 1 219 ? -3.968 10.327 -11.212 1.00 97.69 219 PHE A C 1
ATOM 1737 O O . PHE A 1 219 ? -4.181 10.609 -12.388 1.00 97.69 219 PHE A O 1
ATOM 1744 N N . HIS A 1 220 ? -4.402 11.063 -10.196 1.00 95.38 220 HIS A N 1
ATOM 1745 C CA . HIS A 1 220 ? -5.328 12.185 -10.327 1.00 95.38 220 HIS A CA 1
ATOM 1746 C C . HIS A 1 220 ? -4.996 13.332 -9.366 1.00 95.38 220 HIS A C 1
ATOM 1748 O O . HIS A 1 220 ? -5.295 14.484 -9.667 1.00 95.38 220 HIS A O 1
ATOM 1754 N N . HIS A 1 221 ? -4.399 13.037 -8.206 1.00 95.62 221 HIS A N 1
ATOM 1755 C CA . HIS A 1 221 ? -4.100 14.051 -7.200 1.00 95.62 221 HIS A CA 1
ATOM 1756 C C . HIS A 1 221 ? -2.934 14.953 -7.652 1.00 95.62 221 HIS A C 1
ATOM 1758 O O . HIS A 1 221 ? -1.894 14.417 -8.043 1.00 95.62 221 HIS A O 1
ATOM 1764 N N . PRO A 1 222 ? -3.041 16.293 -7.556 1.00 93.31 222 PRO A N 1
ATOM 1765 C CA . PRO A 1 222 ? -2.009 17.216 -8.039 1.00 93.31 222 PRO A CA 1
ATOM 1766 C C . PRO A 1 222 ? -0.604 16.962 -7.474 1.00 93.31 222 PRO A C 1
ATOM 1768 O O . PRO A 1 222 ? 0.356 16.918 -8.240 1.00 93.31 222 PRO A O 1
ATOM 1771 N N . ASP A 1 223 ? -0.477 16.747 -6.160 1.00 90.56 223 ASP A N 1
ATOM 1772 C CA . ASP A 1 223 ? 0.824 16.462 -5.524 1.00 90.56 223 ASP A CA 1
ATOM 1773 C C . ASP A 1 223 ? 1.439 15.150 -6.046 1.00 90.56 223 ASP A C 1
ATOM 1775 O O . ASP A 1 223 ? 2.642 15.067 -6.283 1.00 90.56 223 ASP A O 1
ATOM 1779 N N . VAL A 1 224 ? 0.610 14.132 -6.298 1.00 95.94 224 VAL A N 1
ATOM 1780 C CA . VAL A 1 224 ? 1.061 12.834 -6.821 1.00 95.94 224 VAL A CA 1
ATOM 1781 C C . VAL A 1 224 ? 1.514 12.966 -8.275 1.00 95.94 224 VAL A C 1
ATOM 1783 O O . VAL A 1 224 ? 2.560 12.439 -8.645 1.00 95.94 224 VAL A O 1
ATOM 1786 N N . LEU A 1 225 ? 0.762 13.705 -9.096 1.00 96.25 225 LEU A N 1
ATOM 1787 C CA . LEU A 1 225 ? 1.101 13.943 -10.501 1.00 96.25 225 LEU A CA 1
ATOM 1788 C C . LEU A 1 225 ? 2.447 14.662 -10.662 1.00 96.25 225 LEU A C 1
ATOM 1790 O O . LEU A 1 225 ? 3.206 14.326 -11.570 1.00 96.25 225 LEU A O 1
ATOM 1794 N N . GLN A 1 226 ? 2.767 15.604 -9.769 1.00 93.62 226 GLN A N 1
ATOM 1795 C CA . GLN A 1 226 ? 4.070 16.277 -9.760 1.00 93.62 226 GLN A CA 1
ATOM 1796 C C . GLN A 1 226 ? 5.214 15.289 -9.504 1.00 93.62 226 GLN A C 1
ATOM 1798 O O . GLN A 1 226 ? 6.177 15.263 -10.267 1.00 93.62 226 GLN A O 1
ATOM 1803 N N . LEU A 1 227 ? 5.079 14.428 -8.488 1.00 95.62 227 LEU A N 1
ATOM 1804 C CA . LEU A 1 227 ? 6.089 13.415 -8.164 1.00 95.62 227 LEU A CA 1
ATOM 1805 C C . LEU A 1 227 ? 6.302 12.423 -9.314 1.00 95.62 227 LEU A C 1
ATOM 1807 O O . LEU A 1 227 ? 7.437 12.073 -9.627 1.00 95.62 227 LEU A O 1
ATOM 1811 N N . ILE A 1 228 ? 5.225 12.008 -9.982 1.00 96.12 228 ILE A N 1
ATOM 1812 C CA . ILE A 1 228 ? 5.300 11.100 -11.134 1.00 96.12 228 ILE A CA 1
ATOM 1813 C C . ILE A 1 228 ? 6.005 11.753 -12.318 1.00 96.12 228 ILE A C 1
ATOM 1815 O O . ILE A 1 228 ? 6.777 11.080 -12.997 1.00 96.12 228 ILE A O 1
ATOM 1819 N N . SER A 1 229 ? 5.754 13.042 -12.579 1.00 96.06 229 SER A N 1
ATOM 1820 C CA . SER A 1 229 ? 6.462 13.768 -13.641 1.00 96.06 229 SER A CA 1
ATOM 1821 C C . SER A 1 229 ? 7.966 13.729 -13.394 1.00 96.06 229 SER A C 1
ATOM 1823 O O . SER A 1 229 ? 8.713 13.295 -14.267 1.00 96.06 229 SER A O 1
ATOM 1825 N N . SER A 1 230 ? 8.397 14.077 -12.177 1.00 96.69 230 SER A N 1
ATOM 1826 C CA . SER A 1 230 ? 9.812 14.045 -11.799 1.00 96.69 230 SER A CA 1
ATOM 1827 C C . SER A 1 230 ? 10.413 12.640 -11.894 1.00 96.69 230 SER A C 1
ATOM 1829 O O . SER A 1 230 ? 11.482 12.479 -12.477 1.00 96.69 230 SER A O 1
ATOM 1831 N N . LEU A 1 231 ? 9.708 11.613 -11.408 1.00 97.44 231 LEU A N 1
ATOM 1832 C CA . LEU A 1 231 ? 10.160 10.221 -11.499 1.00 97.44 231 LEU A CA 1
ATOM 1833 C C . LEU A 1 231 ? 10.313 9.754 -12.955 1.00 97.44 231 LEU A C 1
ATOM 1835 O O . LEU A 1 231 ? 11.298 9.107 -13.303 1.00 97.44 231 LEU A O 1
ATOM 1839 N N . ASN A 1 232 ? 9.352 10.076 -13.823 1.00 96.00 232 ASN A N 1
ATOM 1840 C CA . ASN A 1 232 ? 9.404 9.687 -15.232 1.00 96.00 232 ASN A CA 1
ATOM 1841 C C . ASN A 1 232 ? 10.530 10.403 -15.989 1.00 96.00 232 ASN A 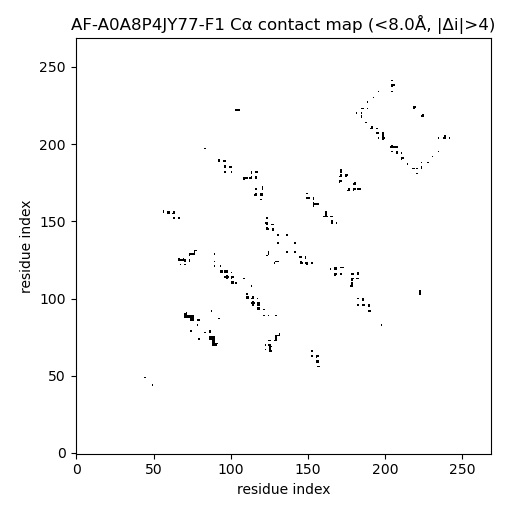C 1
ATOM 1843 O O . ASN A 1 232 ? 11.169 9.793 -16.847 1.00 96.00 232 ASN A O 1
ATOM 1847 N N . GLU A 1 233 ? 10.788 11.674 -15.676 1.00 96.31 233 GLU A N 1
ATOM 1848 C CA . GLU A 1 233 ? 11.916 12.431 -16.228 1.00 96.31 233 GLU A CA 1
ATOM 1849 C C . GLU A 1 233 ? 13.260 11.813 -15.813 1.00 96.31 233 GLU A C 1
ATOM 1851 O O . GLU A 1 233 ? 14.118 11.566 -16.667 1.00 96.31 233 GLU A O 1
ATOM 1856 N N . GLU A 1 234 ? 13.425 11.507 -14.523 1.00 95.69 234 GLU A N 1
ATOM 1857 C CA . GLU A 1 234 ? 14.633 10.883 -13.974 1.00 95.69 234 GLU A CA 1
ATOM 1858 C C . GLU A 1 234 ? 14.883 9.502 -14.589 1.00 95.69 234 GLU A C 1
ATOM 1860 O O . GLU A 1 234 ? 15.948 9.248 -15.168 1.00 95.69 234 GLU A O 1
ATOM 1865 N N . ARG A 1 235 ? 13.859 8.643 -14.585 1.00 96.25 235 ARG A N 1
ATOM 1866 C CA . ARG A 1 235 ? 13.935 7.309 -15.180 1.00 96.25 235 ARG A CA 1
ATOM 1867 C C . ARG A 1 235 ? 14.219 7.365 -16.680 1.00 96.25 235 ARG A C 1
ATOM 1869 O O . ARG A 1 235 ? 15.051 6.602 -17.175 1.00 96.25 235 ARG A O 1
ATOM 1876 N N . GLY A 1 236 ? 13.588 8.291 -17.404 1.00 93.56 236 GLY A N 1
ATOM 1877 C CA . GLY A 1 236 ? 13.837 8.509 -18.830 1.00 93.56 236 GLY A CA 1
ATOM 1878 C C . GLY A 1 236 ? 15.296 8.872 -19.122 1.00 93.56 236 GLY A C 1
ATOM 1879 O O . GLY A 1 236 ? 15.898 8.316 -20.042 1.00 93.56 236 GLY A O 1
ATOM 1880 N N . CYS A 1 237 ? 15.903 9.732 -18.298 1.00 90.56 237 CYS A N 1
ATOM 1881 C CA . CYS A 1 237 ? 17.321 10.084 -18.410 1.00 90.56 237 CYS A CA 1
ATOM 1882 C C . CYS A 1 237 ? 18.260 8.893 -18.147 1.00 90.56 237 CYS A C 1
ATOM 1884 O O . CYS A 1 237 ? 19.339 8.816 -18.738 1.00 90.56 237 CYS A O 1
ATOM 1886 N N . HIS A 1 238 ? 17.887 7.967 -17.261 1.00 86.75 238 HIS A N 1
ATOM 1887 C CA . HIS A 1 238 ? 18.674 6.758 -17.001 1.00 86.75 238 HIS A CA 1
ATOM 1888 C C . HIS A 1 238 ? 18.617 5.793 -18.200 1.00 86.75 238 HIS A C 1
ATOM 1890 O O . HIS A 1 238 ? 19.644 5.252 -18.630 1.00 86.75 238 HIS A O 1
ATOM 1896 N N . MET A 1 239 ? 17.435 5.623 -18.800 1.00 85.94 239 MET A N 1
ATOM 1897 C CA . MET A 1 239 ? 17.256 4.761 -19.972 1.00 85.94 239 MET A CA 1
ATOM 1898 C C . MET A 1 239 ? 18.133 5.210 -21.154 1.00 85.94 239 MET A C 1
ATOM 1900 O O . MET A 1 239 ? 18.851 4.390 -21.726 1.00 85.94 239 MET A O 1
ATOM 1904 N N . THR A 1 240 ? 18.172 6.511 -21.463 1.00 82.88 240 THR A N 1
ATOM 1905 C CA . THR A 1 240 ? 18.928 7.040 -22.616 1.00 82.88 240 THR A CA 1
ATOM 1906 C C . THR A 1 240 ? 20.451 6.954 -22.454 1.00 82.88 240 THR A C 1
ATOM 1908 O O . THR A 1 240 ? 21.147 6.575 -23.397 1.00 82.88 240 THR A O 1
ATOM 1911 N N . LYS A 1 241 ? 20.994 7.215 -21.256 1.00 74.06 241 LYS A N 1
ATOM 1912 C CA . LYS A 1 241 ? 22.445 7.100 -20.977 1.00 74.06 241 LYS A CA 1
ATOM 1913 C C . LYS A 1 241 ? 22.988 5.683 -21.198 1.00 74.06 241 LYS A C 1
ATOM 1915 O O . LYS A 1 241 ? 24.149 5.492 -21.575 1.00 74.06 241 LYS A O 1
ATOM 1920 N N . THR A 1 242 ? 22.154 4.674 -20.969 1.00 64.31 242 THR A N 1
ATOM 1921 C CA . THR A 1 242 ? 22.534 3.269 -21.158 1.00 64.31 242 THR A CA 1
ATOM 1922 C C . THR A 1 242 ? 22.613 2.905 -22.637 1.00 64.31 242 THR A C 1
ATOM 1924 O O . THR A 1 242 ? 23.525 2.175 -23.039 1.00 64.31 242 THR A O 1
ATOM 1927 N N . ASP A 1 243 ? 21.720 3.456 -23.458 1.00 63.78 243 ASP A N 1
ATOM 1928 C CA . ASP A 1 243 ? 21.741 3.255 -24.906 1.00 63.78 243 ASP A CA 1
ATOM 1929 C C . ASP A 1 243 ? 22.973 3.907 -25.546 1.00 63.78 243 ASP A C 1
ATOM 1931 O O . ASP A 1 243 ? 23.648 3.271 -26.358 1.00 63.78 243 ASP A O 1
ATOM 1935 N N . GLU A 1 244 ? 23.353 5.115 -25.117 1.00 61.22 244 GLU A N 1
ATOM 1936 C CA . GLU A 1 244 ? 24.579 5.785 -25.580 1.00 61.22 244 GLU A CA 1
ATOM 1937 C C . GLU A 1 244 ? 25.850 5.000 -25.216 1.00 61.22 244 GLU A C 1
ATOM 1939 O O . GLU A 1 244 ? 26.762 4.851 -26.038 1.00 61.22 244 GLU A O 1
ATOM 1944 N N . THR A 1 245 ? 25.899 4.430 -24.009 1.00 60.53 245 THR A N 1
ATOM 1945 C CA . THR A 1 245 ? 27.041 3.629 -23.541 1.00 60.53 245 THR A CA 1
ATOM 1946 C C . THR A 1 245 ? 27.152 2.302 -24.304 1.00 60.53 245 THR A C 1
ATOM 1948 O O . THR A 1 245 ? 28.249 1.909 -24.712 1.00 60.53 245 THR A O 1
ATOM 1951 N N . LYS A 1 246 ? 26.025 1.628 -24.580 1.00 58.22 246 LYS A N 1
ATOM 1952 C CA . LYS A 1 246 ? 25.992 0.402 -25.399 1.00 58.22 246 LYS A CA 1
ATOM 1953 C C . LYS A 1 246 ? 26.383 0.667 -26.859 1.00 58.22 246 LYS A C 1
ATOM 1955 O O . LYS A 1 246 ? 27.142 -0.118 -27.428 1.00 58.22 246 LYS A O 1
ATOM 1960 N N . ASN A 1 247 ? 25.937 1.778 -27.452 1.00 54.72 247 ASN A N 1
ATOM 1961 C CA . ASN A 1 247 ? 26.300 2.142 -28.829 1.00 54.72 247 ASN A CA 1
ATOM 1962 C C . ASN A 1 247 ? 27.784 2.536 -28.968 1.00 54.72 247 ASN A C 1
ATOM 1964 O O . ASN A 1 247 ? 28.417 2.243 -29.984 1.00 54.72 247 ASN A O 1
ATOM 1968 N N . SER A 1 248 ? 28.363 3.149 -27.934 1.00 53.44 248 SER A N 1
ATOM 1969 C CA . SER A 1 248 ? 29.779 3.545 -27.908 1.00 53.44 248 SER A CA 1
ATOM 1970 C C . SER A 1 248 ? 30.736 2.361 -27.696 1.00 53.44 248 SER A C 1
ATOM 1972 O O . SER A 1 248 ? 31.851 2.369 -28.209 1.00 53.44 248 SER A O 1
ATOM 1974 N N . GLY A 1 249 ? 30.306 1.308 -26.988 1.00 48.00 249 GLY A N 1
ATOM 1975 C CA . GLY A 1 249 ? 31.089 0.074 -26.828 1.00 48.00 249 GLY A CA 1
ATOM 1976 C C . GLY A 1 249 ? 31.126 -0.802 -28.087 1.00 48.00 249 GLY A C 1
ATOM 1977 O O . GLY A 1 249 ? 32.132 -1.455 -28.364 1.00 48.00 249 GLY A O 1
ATOM 1978 N N . ASN A 1 250 ? 30.063 -0.777 -28.898 1.00 50.50 250 ASN A N 1
ATOM 1979 C CA . ASN A 1 250 ? 29.976 -1.583 -30.120 1.00 50.50 250 ASN A CA 1
ATOM 1980 C C . ASN A 1 250 ? 30.805 -1.014 -31.288 1.00 50.50 250 ASN A C 1
ATOM 1982 O O . ASN A 1 250 ? 31.223 -1.760 -32.172 1.00 50.50 250 ASN A O 1
ATOM 1986 N N . SER A 1 251 ? 31.096 0.291 -31.286 1.00 49.62 251 SER A N 1
ATOM 1987 C CA . SER A 1 251 ? 31.938 0.936 -32.304 1.00 49.62 251 SER A CA 1
ATOM 1988 C C . SER A 1 251 ? 33.444 0.718 -32.090 1.00 49.62 251 SER A C 1
ATOM 1990 O O . SER A 1 251 ? 34.212 0.867 -33.037 1.00 49.62 251 SER A O 1
ATOM 1992 N N . GLN A 1 252 ? 33.879 0.280 -30.900 1.00 48.47 252 GLN A N 1
ATOM 1993 C CA . GLN A 1 252 ? 35.277 -0.105 -30.641 1.00 48.47 252 GLN A CA 1
ATOM 1994 C C . GLN A 1 252 ? 35.577 -1.591 -30.916 1.00 48.47 252 GLN A C 1
ATOM 1996 O O . GLN A 1 252 ? 36.733 -1.943 -31.144 1.00 48.47 252 GLN A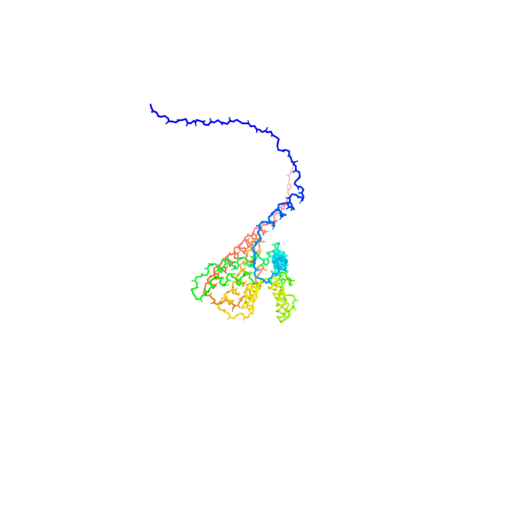 O 1
ATOM 2001 N N . ALA A 1 253 ? 34.565 -2.466 -30.968 1.00 46.25 253 ALA A N 1
ATOM 2002 C CA . ALA A 1 253 ? 34.753 -3.897 -31.242 1.00 46.25 253 ALA A CA 1
ATOM 2003 C C . ALA A 1 253 ? 34.870 -4.242 -32.745 1.00 46.25 253 ALA A C 1
ATOM 2005 O O . ALA A 1 253 ? 35.361 -5.314 -33.093 1.00 46.25 253 ALA A O 1
ATOM 2006 N N . ALA A 1 254 ? 34.479 -3.336 -33.648 1.00 45.62 254 ALA A N 1
ATOM 2007 C CA . ALA A 1 254 ? 34.518 -3.560 -35.100 1.00 45.62 254 ALA A CA 1
ATOM 2008 C C . ALA A 1 254 ? 35.883 -3.250 -35.765 1.00 45.62 254 ALA A C 1
ATOM 2010 O O . ALA A 1 254 ? 36.003 -3.327 -36.985 1.00 45.62 254 ALA A O 1
ATOM 2011 N N . GLY A 1 255 ? 36.916 -2.890 -34.990 1.00 42.94 255 GLY A N 1
ATOM 2012 C CA . GLY A 1 255 ? 38.210 -2.419 -35.511 1.00 42.94 255 GLY A CA 1
ATOM 2013 C C . GLY A 1 255 ? 39.328 -3.463 -35.644 1.00 42.94 255 GLY A C 1
ATOM 2014 O O . GLY A 1 255 ? 40.418 -3.111 -36.086 1.00 42.94 255 GLY A O 1
ATOM 2015 N N . ALA A 1 256 ? 39.111 -4.727 -35.265 1.00 46.66 256 ALA A N 1
ATOM 2016 C CA . ALA A 1 256 ? 40.181 -5.727 -35.188 1.00 46.66 256 ALA A CA 1
ATOM 2017 C C . ALA A 1 256 ? 39.967 -6.921 -36.137 1.00 46.66 256 ALA A C 1
ATOM 2019 O O . ALA A 1 256 ? 39.804 -8.055 -35.696 1.00 46.66 256 ALA A O 1
ATOM 2020 N N . THR A 1 257 ? 40.028 -6.689 -37.452 1.00 41.44 257 THR A N 1
ATOM 2021 C CA . THR A 1 257 ? 40.227 -7.768 -38.438 1.00 41.44 257 THR A CA 1
ATOM 2022 C C . THR A 1 257 ? 41.313 -7.422 -39.457 1.00 41.44 257 THR A C 1
ATOM 2024 O O . THR A 1 257 ? 41.123 -6.602 -40.347 1.00 41.44 257 THR A O 1
ATOM 2027 N N . SER A 1 258 ? 42.438 -8.122 -39.280 1.00 45.53 258 SER A N 1
ATOM 2028 C CA . SER A 1 258 ? 43.420 -8.614 -40.259 1.00 45.53 258 SER A CA 1
ATOM 2029 C C . SER A 1 258 ? 44.049 -7.661 -41.285 1.00 45.53 258 S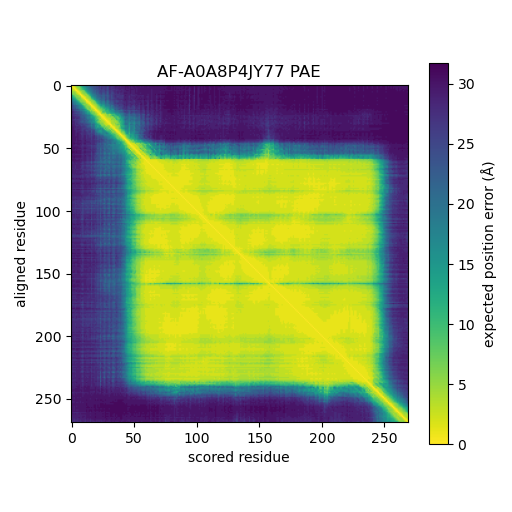ER A C 1
ATOM 2031 O O . SER A 1 258 ? 43.464 -7.349 -42.320 1.00 45.53 258 SER A O 1
ATOM 2033 N N . SER A 1 259 ? 45.354 -7.441 -41.122 1.00 39.44 259 SER A N 1
ATOM 2034 C CA . SER A 1 259 ? 46.292 -7.308 -42.240 1.00 39.44 259 SER A CA 1
ATOM 2035 C C . SER A 1 259 ? 47.562 -8.121 -41.947 1.00 39.44 259 SER A C 1
ATOM 2037 O O . SER A 1 259 ? 48.460 -7.691 -41.229 1.00 39.44 259 SER A O 1
ATOM 2039 N N . GLN A 1 260 ? 47.629 -9.345 -42.482 1.00 43.38 260 GLN A N 1
ATOM 2040 C CA . GLN A 1 260 ? 48.908 -10.038 -42.664 1.00 43.38 260 GLN A CA 1
ATOM 2041 C C . GLN A 1 260 ? 49.536 -9.568 -43.983 1.00 43.38 260 GLN A C 1
ATOM 2043 O O . GLN A 1 260 ? 48.836 -9.570 -44.997 1.00 43.38 260 GLN A O 1
ATOM 2048 N N . PRO A 1 261 ? 50.829 -9.200 -44.020 1.00 41.06 261 PRO A N 1
ATOM 2049 C CA . PRO A 1 261 ? 51.508 -8.934 -45.273 1.00 41.06 261 PRO A CA 1
ATOM 2050 C C . PRO A 1 261 ? 52.099 -10.221 -45.859 1.00 41.06 261 PRO A C 1
ATOM 2052 O O . PRO A 1 261 ? 52.770 -11.005 -45.190 1.00 41.06 261 PRO A O 1
ATOM 2055 N N . SER A 1 262 ? 51.832 -10.396 -47.149 1.00 41.84 262 SER A N 1
ATOM 2056 C CA . SER A 1 262 ? 52.373 -11.406 -48.051 1.00 41.84 262 SER A CA 1
ATOM 2057 C C . SER A 1 262 ? 53.899 -11.339 -48.149 1.00 41.84 262 SER A C 1
ATOM 2059 O O . SER A 1 262 ? 54.463 -10.290 -48.464 1.00 41.84 262 SER A O 1
ATOM 2061 N N . THR A 1 263 ? 54.564 -12.475 -47.959 1.00 40.00 263 THR A N 1
ATOM 2062 C CA . THR A 1 263 ? 55.985 -12.667 -48.250 1.00 40.00 263 THR A CA 1
ATOM 2063 C C . THR A 1 263 ? 56.184 -12.938 -49.743 1.00 40.00 263 THR A C 1
ATOM 2065 O O . THR A 1 263 ? 55.836 -14.000 -50.251 1.00 40.00 263 THR A O 1
ATOM 2068 N N . THR A 1 264 ? 56.765 -11.979 -50.462 1.00 41.81 264 THR A N 1
ATOM 2069 C CA . THR A 1 264 ? 57.321 -12.201 -51.805 1.00 41.81 264 THR A CA 1
ATOM 2070 C C . THR A 1 264 ? 58.815 -12.464 -51.707 1.00 41.81 264 THR A C 1
ATOM 2072 O O . THR A 1 264 ? 59.585 -11.630 -51.232 1.00 41.81 264 THR A O 1
ATOM 2075 N N . SER A 1 265 ? 59.207 -13.641 -52.176 1.00 46.12 265 SER A N 1
ATOM 2076 C CA . SER A 1 265 ? 60.571 -14.077 -52.428 1.00 46.12 265 SER A CA 1
ATOM 2077 C C . SER A 1 265 ? 61.087 -13.484 -53.743 1.00 46.12 265 SER A C 1
ATOM 2079 O O . SER A 1 265 ? 60.445 -13.622 -54.779 1.00 46.12 265 SER A O 1
ATOM 2081 N N . HIS A 1 266 ? 62.274 -12.874 -53.719 1.00 45.25 266 HIS A N 1
ATOM 2082 C CA . HIS A 1 266 ? 63.118 -12.750 -54.905 1.00 45.25 266 HIS A CA 1
ATOM 2083 C C . HIS A 1 266 ? 64.605 -12.857 -54.542 1.00 45.25 266 HIS A C 1
ATOM 2085 O O . HIS A 1 266 ? 65.095 -12.286 -53.572 1.00 45.25 266 HIS A O 1
ATOM 2091 N N . THR A 1 267 ? 65.266 -13.674 -55.351 1.00 52.97 267 THR A N 1
ATOM 2092 C CA . THR A 1 267 ? 66.661 -14.116 -55.408 1.00 52.97 267 THR A CA 1
ATOM 2093 C C . THR A 1 267 ? 67.654 -13.013 -55.791 1.00 52.97 267 THR A C 1
ATOM 2095 O O . THR A 1 267 ? 67.306 -12.154 -56.602 1.00 52.97 267 THR A O 1
ATOM 2098 N N . SER A 1 268 ? 68.911 -13.117 -55.327 1.00 47.09 268 SER A N 1
ATOM 2099 C CA . SER A 1 268 ? 70.112 -13.362 -56.171 1.00 47.09 268 SER A CA 1
ATOM 2100 C C . SER A 1 268 ? 71.415 -12.836 -55.545 1.00 47.09 268 SER A C 1
ATOM 2102 O O . SER A 1 268 ? 71.588 -11.621 -55.441 1.00 47.09 268 SER A O 1
ATOM 2104 N N . SER A 1 269 ? 72.347 -13.749 -55.237 1.00 45.38 269 SER A N 1
ATOM 2105 C CA . SER A 1 269 ? 73.801 -13.766 -55.555 1.00 45.38 269 SER A CA 1
ATOM 2106 C C . SER A 1 269 ? 74.562 -14.612 -54.540 1.00 45.38 269 SER A C 1
ATOM 2108 O O . SER A 1 269 ? 74.415 -14.338 -53.330 1.00 45.38 269 SER A O 1
#

Nearest PDB structures (foldseek):
  4l7e-assembly1_A  TM=9.961E-01  e=5.308E-20  Homo sapiens
  4dmb-assembly1_A  TM=9.940E-01  e=6.817E-20  Homo sapiens
  4l1j-assembly1_A  TM=9.958E-01  e=1.182E-19  Homo sapiens
  4l7w-assembly1_A-2  TM=9.968E-01  e=1.182E-19  Homo sapiens
  3kh1-assembly1_A  TM=7.213E-01  e=6.743E-06  Paramagnetospirillum magnetotacticum MS-1

Foldseek 3Di:
DDDDDDDDDDDDDDDDDDDDDDDPVVVVVVVVVVVPPDPDDDPDDDPVVVVVVVVLLVVLVVVLVVLLVLQQVQFQVLCVVLVQPPGGGLQVLLVVLLVVLVPDPDPVDDSVLLSLLSNQQCSLCSPVGNDDVVNVDDPVRVCVSSLVSLLSSLVSHPDPSSCVSSVSNVCLSVVVDPSSLVSVLSSLLSQVLVVLVSCVVVVNQPSSVVSVVVCPPSDDDPVSVVSVVVSCVVSVVSVVVVVVVVVVVVVVVVPDDDDDDDDDDDDDD

Mean predicted aligned error: 14.01 Å

Secondary structure (DSSP, 8-state):
-----------------------THHHHHHHHHHHHS-----SSS-HHHHHHHHHHHHHHHHHHHHHHTTGGG-B-HHHHHTT-SSPPBHHHHHHHHHHHHHT---TTS-HHHHHHHHHHTTTTHHHH----GGG---HHHHHHHHHHHHHHHHHTS-HHHHHHHHHHHHHHHHT-SHHHHHHHHHHHHHHHHHHHHHHHHHT-TTTTHHHHHTTTT----HHHHHHHHHHHHHHHHHHHHHHHHHHHHHHHHTT----PPP-------

Radius of gyration: 32.2 Å; Cα contacts (8 Å, |Δi|>4): 192; chains: 1; bounding box: 92×53×108 Å

Sequence (269 aa):
MLRQPSTNIYSDSNQELRHLPMTCDHLAAALGYYISTNSIRVNGRTRMAATMETAAGVSNMLQFMKLIGQLKRVPRTGWVYRNVKKPESVSDHMYRMAMMSLTITDPTVDKDRCIKLALVHDMAECIVGDIAPSDNISKAEKHRREEEAMRHLAGLLPGGLKQEIYGLWEEYETQSSPEAKLVKQFDLLEMILQAHEYEELEGTPGRLQEFFDSTNGRFHHPDVLQLISSLNEERGCHMTKTDETKNSGNSQAAGATSSQPSTTSHTSS

InterPro domains:
  IPR003607 HD/PDEase domain [SM00471] (86-201)
  IPR006674 HD domain [PF13023] (68-219)
  IPR006674 HD domain [PS51831] (90-192)
  IPR039356 5'-deoxynucleotidase YfbR/HDDC2 [PTHR11845] (43-243)

Solvent-accessible surface area (backbone atoms only — not comparable to full-atom values): 16106 Å² total; per-residue (Å²): 136,84,89,83,91,82,80,90,82,89,79,88,84,91,79,82,90,75,89,74,86,86,60,79,68,63,60,54,56,60,56,57,60,67,64,72,76,72,87,72,95,65,85,96,59,60,68,66,58,57,51,49,54,50,51,51,49,52,51,29,46,52,50,41,54,56,40,60,56,36,20,69,72,34,51,40,40,68,38,54,78,67,68,47,82,85,48,57,24,51,48,54,56,28,49,53,38,25,55,53,27,70,67,65,78,65,86,90,47,58,46,70,57,25,26,52,31,33,65,37,56,68,54,28,32,41,73,74,44,62,83,43,84,89,70,72,68,52,70,70,57,50,49,52,53,36,50,54,37,36,54,5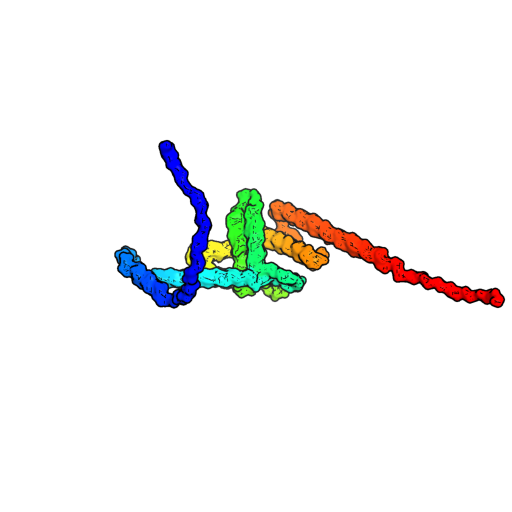4,51,27,64,38,42,61,69,73,57,19,54,51,54,43,48,38,30,50,34,42,76,65,48,75,43,73,37,30,51,49,43,54,40,38,56,54,49,52,52,41,51,51,40,50,52,50,21,60,77,68,73,37,69,73,76,56,47,67,56,52,62,75,47,69,90,66,74,79,52,70,74,58,51,52,54,50,51,54,51,51,54,53,52,51,56,53,43,52,58,52,53,54,51,54,57,59,55,56,67,66,68,76,75,83,77,86,85,82,84,83,87,81,88,82,87,90,135